Protein AF-A0A399SNT8-F1 (afdb_monomer)

Foldseek 3Di:
DDDDDDDQPWDWAQFPVRDIDIDGDDDDFDCDDPDPDALKDWDDDFQKTKIKAKDFPDCLSNLARCLLNVLVVVQRVVPPNSAGDPVSNLVSLVVSLVSSCVVVDPPGLPTWIWMWIWGWHDDPRFTKTKTKTWAAWWKWKDDPNDIGTDDQHQFPLSVCCVVVNDPPVCLVVDPRVRGGNGTRNHDPDSDIDIDIGGDDPPIDMDTGDPD

Nearest PDB structures (foldseek):
  2xzv-assembly1_A  TM=8.241E-01  e=9.658E-14  Synechococcus elongatus
  5d2u-assembly1_A  TM=8.211E-01  e=2.774E-12  Thermosynechococcus vestitus BP-1
  5iti-assembly1_A  TM=8.195E-01  e=4.131E-12  Thermosynechococcus vestitus BP-1
  5f1m-assembly1_A  TM=7.475E-01  e=2.620E-12  Staphylococcus aureus
  6ihw-assembly1_A  TM=7.953E-01  e=1.714E-11  Staphylococcus aureus

Structure (mmCIF, N/CA/C/O backbone):
data_AF-A0A399SNT8-F1
#
_entry.id   AF-A0A399SNT8-F1
#
loop_
_atom_site.group_PDB
_atom_site.id
_atom_site.type_symbol
_atom_site.label_atom_id
_atom_site.label_alt_id
_atom_site.label_comp_id
_atom_site.label_asym_id
_atom_site.label_entity_id
_atom_site.label_seq_id
_atom_site.pdbx_PDB_ins_code
_atom_site.Cartn_x
_atom_site.Cartn_y
_atom_site.Cartn_z
_atom_site.occupancy
_atom_site.B_iso_or_equiv
_atom_site.auth_seq_id
_atom_site.auth_comp_id
_atom_site.auth_asym_id
_atom_site.auth_atom_id
_atom_site.pdbx_PDB_model_num
ATOM 1 N N . MET A 1 1 ? 10.501 -21.851 4.516 1.00 31.05 1 MET A N 1
ATOM 2 C CA . MET A 1 1 ? 9.987 -22.917 5.410 1.00 31.05 1 MET A CA 1
ATOM 3 C C . MET A 1 1 ? 8.587 -22.488 5.820 1.00 31.05 1 MET A C 1
ATOM 5 O O . MET A 1 1 ? 8.463 -21.521 6.552 1.00 31.05 1 MET A O 1
ATOM 9 N N . THR A 1 2 ? 7.550 -23.092 5.245 1.00 31.20 2 THR A N 1
ATOM 10 C CA . THR A 1 2 ? 6.154 -22.649 5.389 1.00 31.20 2 THR A CA 1
ATOM 11 C C . THR A 1 2 ? 5.601 -23.121 6.733 1.00 31.20 2 THR A C 1
ATOM 13 O O . THR A 1 2 ? 5.441 -24.323 6.940 1.00 31.20 2 THR A O 1
ATOM 16 N N . ALA A 1 3 ? 5.346 -22.199 7.660 1.00 31.31 3 ALA A N 1
ATOM 17 C CA . ALA A 1 3 ? 4.715 -22.504 8.941 1.00 31.31 3 ALA A CA 1
ATOM 18 C C . ALA A 1 3 ? 3.205 -22.238 8.842 1.00 31.31 3 ALA A C 1
ATOM 20 O O . ALA A 1 3 ? 2.775 -21.105 8.653 1.00 31.31 3 ALA A O 1
ATOM 21 N N . ILE A 1 4 ? 2.397 -23.293 8.958 1.00 36.09 4 ILE A N 1
ATOM 22 C CA . ILE A 1 4 ? 0.942 -23.197 9.125 1.00 36.09 4 ILE A CA 1
ATOM 23 C C . ILE A 1 4 ? 0.654 -23.336 10.636 1.00 36.09 4 ILE A C 1
ATOM 25 O O . ILE A 1 4 ? 0.605 -24.454 11.146 1.00 36.09 4 ILE A O 1
ATOM 29 N N . GLY A 1 5 ? 0.488 -22.185 11.317 1.00 47.72 5 GLY A N 1
ATOM 30 C CA . GLY A 1 5 ? 0.091 -21.974 12.735 1.00 47.72 5 GLY A CA 1
ATOM 31 C C . GLY A 1 5 ? 1.238 -22.001 13.774 1.00 47.72 5 GLY A C 1
ATOM 32 O O . GLY A 1 5 ? 2.232 -22.671 13.497 1.00 47.72 5 GLY A O 1
ATOM 33 N N . PRO A 1 6 ? 1.142 -21.368 14.978 1.00 45.25 6 PRO A N 1
ATOM 34 C CA . PRO A 1 6 ? 0.030 -20.640 15.609 1.00 45.25 6 PRO A CA 1
ATOM 35 C C . PRO A 1 6 ? 0.488 -19.381 16.406 1.00 45.25 6 PRO A C 1
ATOM 37 O O . PRO A 1 6 ? 0.631 -19.459 17.615 1.00 45.25 6 PRO A O 1
ATOM 40 N N . ASP A 1 7 ? 0.704 -18.240 15.754 1.00 53.09 7 ASP A N 1
ATOM 41 C CA . ASP A 1 7 ? 0.726 -16.914 16.404 1.00 53.09 7 ASP A CA 1
ATOM 42 C C . ASP A 1 7 ? 0.412 -15.882 15.314 1.00 53.09 7 ASP A C 1
ATOM 44 O O . ASP A 1 7 ? 1.288 -15.212 14.778 1.00 53.09 7 ASP A O 1
ATOM 48 N N . VAL A 1 8 ? -0.855 -15.839 14.890 1.00 64.19 8 VAL A N 1
ATOM 49 C CA . VAL A 1 8 ? -1.382 -14.679 14.160 1.00 64.19 8 VAL A CA 1
ATOM 50 C C . VAL A 1 8 ? -1.371 -13.558 15.195 1.00 64.19 8 VAL A C 1
ATOM 52 O O . VAL A 1 8 ? -2.093 -13.701 16.185 1.00 64.19 8 VAL A O 1
ATOM 55 N N . PRO A 1 9 ? -0.550 -12.500 15.057 1.00 81.06 9 PRO A N 1
ATOM 56 C CA . PRO A 1 9 ? -0.611 -11.393 15.990 1.00 81.06 9 PRO A CA 1
ATOM 57 C C . PRO A 1 9 ? -2.040 -10.871 15.984 1.00 81.06 9 PRO A C 1
ATOM 59 O O . PRO A 1 9 ? -2.590 -10.571 14.924 1.00 81.06 9 PRO A O 1
ATOM 62 N N . GLU A 1 10 ? -2.653 -10.841 17.161 1.00 87.38 10 GLU A N 1
ATOM 63 C CA . GLU A 1 10 ? -3.994 -10.317 17.348 1.00 87.38 10 GLU A CA 1
ATOM 64 C C . GLU A 1 10 ? -3.921 -9.063 18.208 1.00 87.38 10 GLU A C 1
ATOM 66 O O . GLU A 1 10 ? -3.272 -9.046 19.255 1.00 87.38 10 GLU A O 1
ATOM 71 N N . THR A 1 11 ? -4.615 -8.011 17.781 1.00 91.69 11 THR A N 1
ATOM 72 C CA . THR A 1 11 ? -4.805 -6.810 18.593 1.00 91.69 11 THR A CA 1
ATOM 73 C C . THR A 1 11 ? -6.280 -6.466 18.697 1.00 91.69 11 THR A C 1
ATOM 75 O O . THR A 1 11 ? -7.068 -6.732 17.787 1.00 91.69 11 THR A O 1
ATOM 78 N N . SER A 1 12 ? -6.658 -5.874 19.826 1.00 94.38 12 SER A N 1
ATOM 79 C CA . SER A 1 12 ? -8.015 -5.397 20.079 1.00 94.38 12 SER A CA 1
ATOM 80 C C . SER A 1 12 ? -8.018 -3.879 20.184 1.00 94.38 12 SER A C 1
ATOM 82 O O . SER A 1 12 ? -7.295 -3.312 20.997 1.00 94.38 12 SER A O 1
ATOM 84 N N . LEU A 1 13 ? -8.871 -3.234 19.396 1.00 94.06 13 LEU A N 1
ATOM 85 C CA . LEU A 1 13 ? -9.092 -1.793 19.406 1.00 94.06 13 LEU A CA 1
ATOM 86 C C . LEU A 1 13 ? -10.506 -1.496 19.895 1.00 94.06 13 LEU A C 1
ATOM 88 O O . LEU A 1 13 ? -11.457 -2.211 19.566 1.00 94.06 13 LEU A O 1
ATOM 92 N N . VAL A 1 14 ? -10.659 -0.429 20.674 1.00 94.12 14 VAL A N 1
ATOM 93 C CA . VAL A 1 14 ? -11.974 0.054 21.105 1.00 94.12 14 VAL A CA 1
ATOM 94 C C . VAL A 1 14 ? -12.456 1.088 20.094 1.00 94.12 14 VAL A C 1
ATOM 96 O O . VAL A 1 14 ? -11.797 2.099 19.871 1.00 94.12 14 VAL A O 1
ATOM 99 N N . LEU A 1 15 ? -13.600 0.823 19.468 1.00 93.69 15 LEU A N 1
ATOM 100 C CA . LEU A 1 15 ? -14.262 1.759 18.566 1.00 93.69 15 LEU A CA 1
ATOM 101 C C . LEU A 1 15 ? -14.918 2.900 19.367 1.00 93.69 15 LEU A C 1
ATOM 103 O O . LEU A 1 15 ? -15.298 2.687 20.522 1.00 93.69 15 LEU A O 1
ATOM 107 N N . PRO A 1 16 ? -15.149 4.078 18.756 1.00 91.31 16 PRO A N 1
ATOM 108 C CA . PRO A 1 16 ? -15.811 5.203 19.427 1.00 91.31 16 PRO A CA 1
ATOM 109 C C . PRO A 1 16 ? -17.195 4.874 20.010 1.00 91.31 16 PRO A C 1
ATOM 111 O O . PRO A 1 16 ? -17.612 5.456 21.007 1.00 91.31 16 PRO A O 1
ATOM 114 N N . ASP A 1 17 ? -17.902 3.907 19.419 1.00 91.62 17 ASP A N 1
ATOM 115 C CA . ASP A 1 17 ? -19.204 3.430 19.899 1.00 91.62 17 ASP A CA 1
ATOM 116 C C . ASP A 1 17 ? -19.123 2.364 21.012 1.00 91.62 17 ASP A C 1
ATOM 118 O O . ASP A 1 17 ? -20.141 1.786 21.401 1.00 91.62 17 ASP A O 1
ATOM 122 N N . GLY A 1 18 ? -17.921 2.096 21.530 1.00 92.38 18 GLY A N 1
ATOM 123 C CA . GLY A 1 18 ? -17.654 1.162 22.623 1.00 92.38 18 GLY A CA 1
ATOM 124 C C . GLY A 1 18 ? -17.557 -0.307 22.207 1.00 92.38 18 GLY A C 1
ATOM 125 O O . GLY A 1 18 ? -17.283 -1.158 23.056 1.00 92.38 18 GLY A O 1
ATOM 126 N N . ARG A 1 19 ? -17.763 -0.643 20.926 1.00 93.94 19 ARG A N 1
ATOM 127 C CA . ARG A 1 19 ? -17.519 -2.005 20.425 1.00 93.94 19 ARG A CA 1
ATOM 128 C C . ARG A 1 19 ?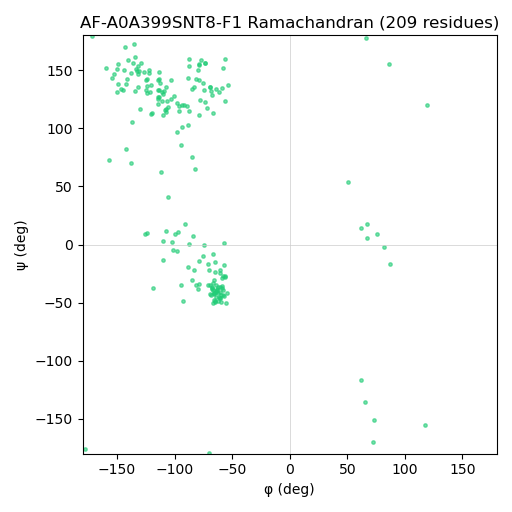 -16.021 -2.285 20.318 1.00 93.94 19 ARG A C 1
ATOM 130 O O . ARG A 1 19 ? -15.215 -1.380 20.139 1.00 93.94 19 ARG A O 1
ATOM 137 N N . THR A 1 20 ? -15.651 -3.560 20.367 1.00 94.50 20 THR A N 1
ATOM 138 C CA . THR A 1 20 ? -14.264 -4.001 20.175 1.00 94.50 20 THR A CA 1
ATOM 139 C C . THR A 1 20 ? -14.066 -4.527 18.758 1.00 94.50 20 THR A C 1
ATOM 141 O O . THR A 1 20 ? -14.811 -5.397 18.303 1.00 94.50 20 THR A O 1
ATOM 144 N N . LEU A 1 21 ? -13.050 -4.012 18.071 1.00 94.81 21 LEU A N 1
ATOM 145 C CA . LEU A 1 21 ? -12.537 -4.545 16.815 1.00 94.81 21 LEU A CA 1
ATOM 146 C C . LEU A 1 21 ? -11.319 -5.418 17.123 1.00 94.81 21 LEU A C 1
ATOM 148 O O . LEU A 1 21 ? -10.349 -4.929 17.690 1.00 94.81 21 LEU A O 1
ATOM 152 N N . VAL A 1 22 ? -11.369 -6.692 16.742 1.00 94.94 22 VAL A N 1
ATOM 153 C CA . VAL A 1 22 ? -10.223 -7.606 16.835 1.00 94.94 22 VAL A CA 1
ATOM 154 C C . VAL A 1 22 ? -9.635 -7.776 15.441 1.00 94.94 22 VAL A C 1
ATOM 156 O O . VAL A 1 22 ? -10.358 -8.132 14.507 1.00 94.94 22 VAL A O 1
ATOM 159 N N . LEU A 1 23 ? -8.341 -7.508 15.306 1.00 95.12 23 LEU A N 1
ATOM 160 C CA . LEU A 1 23 ? -7.586 -7.660 14.068 1.00 95.12 23 LEU A CA 1
ATOM 161 C C . LEU A 1 23 ? -6.545 -8.751 14.246 1.00 95.12 23 LEU A C 1
ATOM 163 O O . LEU A 1 23 ? -5.822 -8.728 15.233 1.00 95.12 23 LEU A O 1
ATOM 167 N N . GLY A 1 24 ? -6.466 -9.658 13.275 1.00 94.88 24 GLY A N 1
ATOM 168 C CA . GLY A 1 24 ? -5.403 -10.649 13.160 1.00 94.88 24 GLY A CA 1
ATOM 169 C C . GLY A 1 24 ? -4.751 -10.554 11.785 1.00 94.88 24 GLY A C 1
ATOM 170 O O . GLY A 1 24 ? -5.455 -10.325 10.797 1.00 94.88 24 GLY A O 1
ATOM 171 N N . TRP A 1 25 ? -3.432 -10.717 11.709 1.00 95.56 25 TRP A N 1
ATOM 172 C CA . TRP A 1 25 ? -2.690 -10.619 10.450 1.00 95.56 25 TRP A CA 1
ATOM 173 C C . TRP A 1 25 ? -1.536 -11.619 10.355 1.00 95.56 25 TRP A C 1
ATOM 175 O O . TRP A 1 25 ? -1.183 -12.301 11.309 1.00 95.56 25 TRP A O 1
ATOM 185 N N . ALA A 1 26 ? -0.955 -11.732 9.169 1.00 95.19 26 ALA A N 1
ATOM 186 C CA . ALA A 1 26 ? 0.288 -12.450 8.936 1.00 95.19 26 ALA A CA 1
ATOM 187 C C . ALA A 1 26 ? 1.004 -11.790 7.758 1.00 95.19 26 ALA A C 1
ATOM 189 O O . ALA A 1 26 ? 0.350 -11.246 6.868 1.00 95.19 26 ALA A O 1
ATOM 190 N N . SER A 1 27 ? 2.330 -11.861 7.744 1.00 95.19 27 SER A N 1
ATOM 191 C CA . SER A 1 27 ? 3.153 -11.407 6.628 1.00 95.19 27 SER A CA 1
ATOM 192 C C . SER A 1 27 ? 4.203 -12.456 6.285 1.00 95.19 27 SER A C 1
ATOM 194 O O . SER A 1 27 ? 4.631 -13.247 7.129 1.00 95.19 27 SER A O 1
ATOM 196 N N . MET A 1 28 ? 4.587 -12.486 5.015 1.00 95.06 28 MET A N 1
ATOM 197 C CA . MET A 1 28 ? 5.650 -13.332 4.494 1.00 95.06 28 MET A CA 1
ATOM 198 C C . MET A 1 28 ? 6.209 -12.659 3.245 1.00 95.06 28 MET A C 1
ATOM 200 O O . MET A 1 28 ? 5.450 -12.082 2.474 1.00 95.06 28 MET A O 1
ATOM 204 N N . THR A 1 29 ? 7.516 -12.765 3.046 1.00 94.94 29 THR A N 1
ATOM 205 C CA . THR A 1 29 ? 8.193 -12.367 1.812 1.00 94.94 29 THR A CA 1
ATOM 206 C C . THR A 1 29 ? 9.139 -13.491 1.395 1.00 94.94 29 THR A C 1
ATOM 208 O O . THR A 1 29 ? 9.627 -14.244 2.248 1.00 94.94 29 THR A O 1
ATOM 211 N N . ASP A 1 30 ? 9.354 -13.656 0.094 1.00 95.50 30 ASP A N 1
ATOM 212 C CA . ASP A 1 30 ? 10.243 -14.666 -0.468 1.00 95.50 30 ASP A CA 1
ATOM 213 C C . ASP A 1 30 ? 10.896 -14.108 -1.733 1.00 95.50 30 ASP A C 1
ATOM 215 O O . ASP A 1 30 ? 10.227 -13.576 -2.608 1.00 95.50 30 ASP A O 1
ATOM 219 N N . ARG A 1 31 ? 12.210 -14.293 -1.860 1.00 94.12 31 ARG A N 1
ATOM 220 C CA . ARG A 1 31 ? 12.991 -13.887 -3.041 1.00 94.12 31 ARG A CA 1
ATOM 221 C C . ARG A 1 31 ? 12.526 -14.568 -4.340 1.00 94.12 31 ARG A C 1
ATOM 223 O O . ARG A 1 31 ? 12.887 -14.174 -5.450 1.00 94.12 31 ARG A O 1
ATOM 230 N N . GLY A 1 32 ? 11.845 -15.699 -4.211 1.00 93.94 32 GLY A N 1
ATOM 231 C CA . GLY A 1 32 ? 11.536 -16.596 -5.301 1.00 93.94 32 GLY A CA 1
ATOM 232 C C . GLY A 1 32 ? 12.758 -17.366 -5.810 1.00 93.94 32 GLY A C 1
ATOM 233 O O . GLY A 1 32 ? 13.853 -17.412 -5.231 1.00 93.94 32 GLY A O 1
ATOM 234 N N . LEU A 1 33 ? 12.549 -18.029 -6.947 1.00 93.19 33 LEU A N 1
ATOM 235 C CA . LEU A 1 33 ? 13.503 -18.982 -7.526 1.00 93.19 33 LEU A CA 1
ATOM 236 C C . LEU A 1 33 ? 14.388 -18.382 -8.628 1.00 93.19 33 LEU A C 1
ATOM 238 O O . LEU A 1 33 ? 15.243 -19.088 -9.164 1.00 93.19 33 LEU A O 1
ATOM 242 N N . ARG A 1 34 ? 14.145 -17.126 -9.024 1.00 90.69 34 ARG A N 1
ATOM 243 C CA . ARG A 1 34 ? 14.747 -16.512 -10.221 1.00 90.69 34 ARG A CA 1
ATOM 244 C C . ARG A 1 34 ? 15.614 -15.292 -9.935 1.00 90.69 34 ARG A C 1
ATOM 246 O O . ARG A 1 34 ? 16.610 -15.131 -10.628 1.00 90.69 34 ARG A O 1
ATOM 253 N N . ARG A 1 35 ? 15.231 -14.450 -8.974 1.00 88.38 35 ARG A N 1
ATOM 254 C CA . ARG A 1 35 ? 15.986 -13.248 -8.597 1.00 88.38 35 ARG A CA 1
ATOM 255 C C . ARG A 1 35 ? 17.170 -13.623 -7.713 1.00 88.38 35 ARG A C 1
ATOM 257 O O . ARG A 1 35 ? 17.124 -14.655 -7.044 1.00 88.38 35 ARG A O 1
ATOM 264 N N . ASP A 1 36 ? 18.214 -12.798 -7.707 1.00 86.62 36 ASP A N 1
ATOM 265 C CA . ASP A 1 36 ? 19.389 -12.976 -6.842 1.00 86.62 36 ASP A CA 1
ATOM 266 C C . ASP A 1 36 ? 19.184 -12.363 -5.452 1.00 86.62 36 ASP A C 1
ATOM 268 O O . ASP A 1 36 ? 19.656 -12.931 -4.465 1.00 86.62 36 ASP A O 1
ATOM 272 N N . HIS A 1 37 ? 18.388 -11.293 -5.374 1.00 89.19 37 HIS A N 1
ATOM 273 C CA . HIS A 1 37 ? 18.050 -10.538 -4.168 1.00 89.19 37 HIS A CA 1
ATOM 274 C C . HIS A 1 37 ? 16.533 -10.364 -4.050 1.00 89.19 37 HIS A C 1
ATOM 276 O O . HIS A 1 37 ? 15.819 -10.513 -5.042 1.00 89.19 37 HIS A O 1
ATOM 282 N N . ASN A 1 38 ? 16.054 -10.155 -2.821 1.00 93.25 38 ASN A N 1
ATOM 283 C CA . ASN A 1 38 ? 14.658 -9.828 -2.555 1.00 93.25 38 ASN A CA 1
ATOM 284 C C . ASN A 1 38 ? 14.554 -8.310 -2.434 1.00 93.25 38 ASN A C 1
ATOM 286 O O . ASN A 1 38 ? 15.219 -7.746 -1.569 1.00 93.25 38 ASN A O 1
ATOM 290 N N . GLU A 1 39 ? 13.770 -7.694 -3.307 1.00 94.81 39 GLU A N 1
ATOM 291 C CA . GLU A 1 39 ? 13.580 -6.243 -3.363 1.00 94.81 39 GLU A CA 1
ATOM 292 C C . GLU A 1 39 ? 12.237 -5.843 -2.722 1.00 94.81 39 GLU A C 1
ATOM 294 O O . GLU A 1 39 ? 11.917 -4.659 -2.663 1.00 94.81 39 GLU A O 1
ATOM 299 N N . ASP A 1 40 ? 11.483 -6.813 -2.185 1.00 96.50 40 ASP A N 1
ATOM 300 C CA . ASP A 1 40 ? 10.213 -6.594 -1.497 1.00 96.50 40 ASP A CA 1
ATOM 301 C C . ASP A 1 40 ? 10.423 -6.233 -0.022 1.00 96.50 40 ASP A C 1
ATOM 303 O O . ASP A 1 40 ? 11.108 -6.944 0.725 1.00 96.50 40 ASP A O 1
ATOM 307 N N . SER A 1 41 ? 9.708 -5.205 0.429 1.00 97.94 41 SER A N 1
ATOM 308 C CA . SER A 1 41 ? 9.639 -4.777 1.828 1.00 97.94 41 SER A CA 1
ATOM 309 C C . SER A 1 41 ? 8.192 -4.786 2.332 1.00 97.94 41 SER A C 1
ATOM 311 O O . SER A 1 41 ? 7.248 -4.548 1.578 1.00 97.94 41 SER A O 1
ATOM 313 N N . VAL A 1 42 ? 7.985 -5.083 3.622 1.00 98.12 42 VAL A N 1
ATOM 314 C CA . VAL A 1 42 ? 6.641 -5.266 4.206 1.00 98.12 42 VAL A CA 1
ATOM 315 C C . VAL A 1 42 ? 6.499 -4.537 5.542 1.00 98.12 42 VAL A C 1
ATOM 317 O O . VAL A 1 42 ? 7.301 -4.741 6.451 1.00 98.12 42 VAL A O 1
ATOM 320 N N . LEU A 1 43 ? 5.406 -3.786 5.699 1.00 98.12 43 LEU A N 1
ATOM 321 C CA . LEU A 1 43 ? 4.904 -3.277 6.977 1.00 98.12 43 LEU A CA 1
ATOM 322 C C . LEU A 1 43 ? 3.657 -4.067 7.375 1.00 98.12 43 LEU A C 1
ATOM 324 O O . LEU A 1 43 ? 2.682 -4.116 6.628 1.00 98.12 43 LEU A O 1
ATOM 328 N N . ALA A 1 44 ? 3.665 -4.679 8.557 1.00 96.94 44 ALA A N 1
ATOM 329 C CA . ALA A 1 44 ? 2.525 -5.442 9.061 1.00 96.94 44 ALA A CA 1
ATOM 330 C C . ALA A 1 44 ? 2.281 -5.153 10.547 1.00 96.94 44 ALA A C 1
ATOM 332 O O . ALA A 1 44 ? 2.531 -6.004 11.406 1.00 96.94 44 ALA A O 1
ATOM 333 N N . ALA A 1 45 ? 1.815 -3.938 10.845 1.00 95.31 45 ALA A N 1
ATOM 334 C CA . ALA A 1 45 ? 1.589 -3.467 12.207 1.00 95.31 45 ALA A CA 1
ATOM 335 C C . ALA A 1 45 ? 0.451 -2.442 12.262 1.00 95.31 45 ALA A C 1
ATOM 337 O O . ALA A 1 45 ? 0.437 -1.468 11.525 1.00 95.31 45 ALA A O 1
ATOM 338 N N . VAL A 1 46 ? -0.502 -2.611 13.177 1.00 95.56 46 VAL A N 1
ATOM 339 C CA . VAL A 1 46 ? -1.629 -1.674 13.309 1.00 95.56 46 VAL A CA 1
ATOM 340 C C . VAL A 1 46 ? -1.136 -0.244 13.605 1.00 95.56 46 VAL A C 1
ATOM 342 O O . VAL A 1 46 ? -0.325 -0.087 14.513 1.00 95.56 46 VAL A O 1
ATOM 345 N N . PRO A 1 47 ? -1.674 0.797 12.935 1.00 97.19 47 PRO A N 1
ATOM 346 C CA . PRO A 1 47 ? -2.783 0.736 11.971 1.00 97.19 47 PRO A CA 1
ATOM 347 C C . PRO A 1 47 ? -2.430 0.467 10.500 1.00 97.19 47 PRO A C 1
ATOM 349 O O . PRO A 1 47 ? -3.365 0.412 9.706 1.00 97.19 47 PRO A O 1
ATOM 352 N N . TYR A 1 48 ? -1.164 0.289 10.116 1.00 98.19 48 TYR A N 1
ATOM 353 C CA . TYR A 1 48 ? -0.722 0.193 8.718 1.00 98.19 48 TYR A CA 1
ATOM 354 C C . TYR A 1 48 ? -0.315 -1.222 8.268 1.00 98.19 48 TYR A C 1
ATOM 356 O O . TYR A 1 48 ? 0.452 -1.938 8.911 1.00 98.19 48 TYR A O 1
ATOM 364 N N . PHE A 1 49 ? -0.767 -1.603 7.078 1.00 98.50 49 PHE A N 1
ATOM 365 C CA . PHE A 1 49 ? -0.336 -2.817 6.391 1.00 98.50 49 PHE A CA 1
ATOM 366 C C . PHE A 1 49 ? 0.046 -2.455 4.965 1.00 98.50 49 PHE A C 1
ATOM 368 O O . PHE A 1 49 ? -0.810 -1.996 4.215 1.00 98.50 49 PHE A O 1
ATOM 375 N N . ALA A 1 50 ? 1.306 -2.639 4.589 1.00 98.62 50 ALA A N 1
ATOM 376 C CA . ALA A 1 50 ? 1.806 -2.232 3.284 1.00 98.62 50 ALA A CA 1
ATOM 377 C C . ALA A 1 50 ? 2.845 -3.215 2.748 1.00 98.62 50 ALA A C 1
ATOM 379 O O . ALA A 1 50 ? 3.577 -3.845 3.513 1.00 98.62 50 ALA A O 1
ATOM 380 N N . VAL A 1 51 ? 2.903 -3.31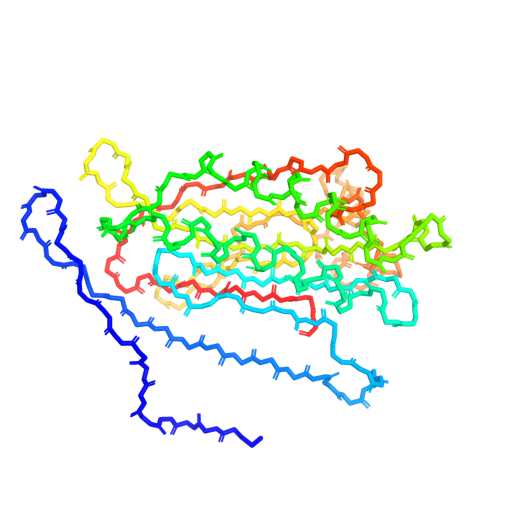5 1.428 1.00 98.56 51 VAL A N 1
ATOM 381 C CA . VAL A 1 51 ? 3.958 -3.994 0.679 1.00 98.56 51 VAL A CA 1
ATOM 382 C C . VAL A 1 51 ? 4.543 -2.979 -0.290 1.00 98.56 51 VAL A C 1
ATOM 384 O O . VAL A 1 51 ? 3.793 -2.226 -0.915 1.00 98.56 51 VAL A 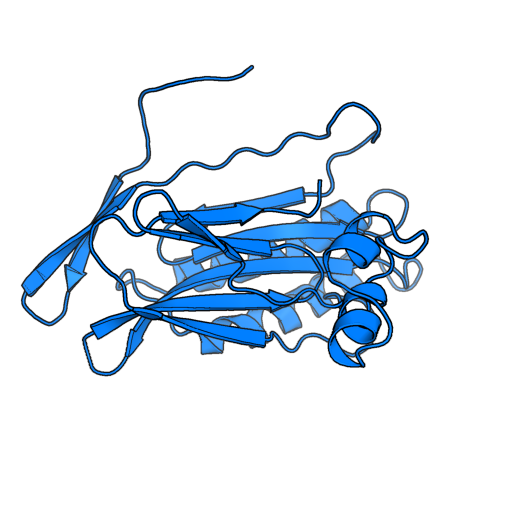O 1
ATOM 387 N N . ALA A 1 52 ? 5.866 -2.961 -0.391 1.00 98.00 52 ALA A N 1
ATOM 388 C CA . ALA A 1 52 ? 6.590 -2.207 -1.395 1.00 98.00 52 ALA A CA 1
ATOM 389 C C . ALA A 1 52 ? 7.456 -3.162 -2.221 1.00 98.00 52 ALA A C 1
ATOM 391 O O . ALA A 1 52 ? 8.157 -3.989 -1.643 1.00 98.00 52 ALA A O 1
ATOM 392 N N . ASP A 1 53 ? 7.388 -3.050 -3.545 1.00 95.94 53 ASP A N 1
ATOM 393 C CA . ASP A 1 53 ? 8.167 -3.860 -4.492 1.00 95.94 53 ASP A CA 1
ATOM 394 C C . ASP A 1 53 ? 9.205 -2.959 -5.158 1.00 95.94 53 ASP A C 1
ATOM 396 O O . ASP A 1 53 ? 8.864 -1.979 -5.834 1.00 95.94 53 ASP A O 1
ATOM 400 N N . GLY A 1 54 ? 10.469 -3.204 -4.833 1.00 93.88 54 GLY A N 1
ATOM 401 C CA . GLY A 1 54 ? 11.607 -2.408 -5.252 1.00 93.88 54 GLY A CA 1
ATOM 402 C C . GLY A 1 54 ? 12.043 -2.692 -6.683 1.00 93.88 54 GLY A C 1
ATOM 403 O O . GLY A 1 54 ? 12.119 -3.831 -7.133 1.00 93.88 54 GLY A O 1
ATOM 404 N N . MET A 1 55 ? 12.431 -1.640 -7.394 1.00 88.44 55 MET A N 1
ATOM 405 C CA . MET A 1 55 ? 13.008 -1.728 -8.729 1.00 88.44 55 MET A CA 1
ATOM 406 C C . MET A 1 55 ? 14.151 -0.726 -8.916 1.00 88.44 55 MET A C 1
ATOM 408 O O . MET A 1 55 ? 14.262 0.294 -8.241 1.00 88.44 55 MET A O 1
ATOM 412 N N . GLY A 1 56 ? 15.000 -1.017 -9.892 1.00 78.12 56 GLY A N 1
ATOM 413 C CA . GLY A 1 56 ? 16.251 -0.302 -10.115 1.00 78.12 56 GLY A CA 1
ATOM 414 C C . GLY A 1 56 ? 17.393 -1.296 -9.985 1.00 78.12 56 GLY A C 1
ATOM 415 O O . GLY A 1 56 ? 17.521 -1.976 -8.975 1.00 78.12 56 GLY A O 1
ATOM 416 N N . GLY A 1 57 ? 18.172 -1.461 -11.057 1.00 71.19 57 GLY A N 1
ATOM 417 C CA . GLY A 1 57 ? 19.219 -2.484 -11.109 1.00 71.19 57 GLY A CA 1
ATOM 418 C C . GLY A 1 57 ? 20.237 -2.369 -9.965 1.00 71.19 57 GLY A C 1
ATOM 419 O O . GLY A 1 57 ? 20.415 -1.303 -9.396 1.00 71.19 57 GLY A O 1
ATOM 420 N N . HIS A 1 58 ? 20.945 -3.467 -9.683 1.00 69.62 58 HIS A N 1
ATOM 421 C CA . HIS A 1 58 ? 21.800 -3.626 -8.494 1.00 69.62 58 HIS A CA 1
ATOM 422 C C . HIS A 1 58 ? 21.003 -3.621 -7.179 1.00 69.62 58 HIS A C 1
ATOM 424 O O . HIS A 1 58 ? 20.045 -4.374 -7.088 1.00 69.62 58 HIS A O 1
ATOM 430 N N . ALA A 1 59 ? 21.462 -2.897 -6.158 1.00 72.88 59 ALA A N 1
ATOM 431 C CA . ALA A 1 59 ? 20.862 -2.824 -4.822 1.00 72.88 59 ALA A CA 1
ATOM 432 C C . ALA A 1 59 ? 20.140 -1.476 -4.644 1.00 72.88 59 ALA A C 1
ATOM 434 O O . ALA A 1 59 ? 20.306 -0.789 -3.643 1.00 72.88 59 ALA A O 1
ATOM 435 N N . ALA A 1 60 ? 19.445 -1.039 -5.693 1.00 86.25 60 ALA A N 1
ATOM 436 C CA . ALA A 1 60 ? 18.698 0.211 -5.690 1.00 86.25 60 ALA A CA 1
ATOM 437 C C . ALA A 1 60 ? 17.227 -0.031 -5.326 1.00 86.25 60 ALA A C 1
ATOM 439 O O . ALA A 1 60 ? 16.601 0.794 -4.663 1.00 86.25 60 ALA A O 1
ATOM 440 N N . GLY A 1 61 ? 16.678 -1.177 -5.752 1.00 90.25 61 GLY A N 1
ATOM 441 C CA . GLY A 1 61 ? 15.302 -1.569 -5.467 1.00 90.25 61 GLY A CA 1
ATOM 442 C C . GLY A 1 61 ? 15.055 -1.884 -3.992 1.00 90.25 61 GLY A C 1
ATOM 443 O O . GLY A 1 61 ? 14.068 -1.413 -3.436 1.00 90.25 61 GLY A O 1
ATOM 444 N N . ASP A 1 62 ? 15.958 -2.617 -3.337 1.00 91.44 62 ASP A N 1
ATOM 445 C CA . ASP A 1 62 ? 15.869 -2.917 -1.901 1.00 91.44 62 ASP A CA 1
ATOM 446 C C . ASP A 1 62 ? 15.967 -1.648 -1.044 1.00 91.44 62 ASP A C 1
ATOM 448 O O . ASP A 1 62 ? 15.177 -1.479 -0.118 1.00 91.44 62 ASP A O 1
ATOM 452 N N . VAL A 1 63 ? 16.861 -0.719 -1.397 1.00 92.88 63 VAL A N 1
ATOM 453 C CA . VAL A 1 63 ? 16.932 0.614 -0.771 1.00 92.88 63 VAL A CA 1
ATOM 454 C C . VAL A 1 63 ? 15.619 1.380 -0.959 1.00 92.88 63 VAL A C 1
ATOM 456 O O . VAL A 1 63 ? 15.102 1.976 -0.013 1.00 92.88 63 VAL A O 1
ATOM 459 N N . ALA A 1 64 ? 15.043 1.345 -2.163 1.00 94.06 64 ALA A N 1
ATOM 460 C CA . ALA A 1 64 ? 13.810 2.064 -2.457 1.00 94.06 64 ALA A CA 1
ATOM 461 C C . ALA A 1 64 ? 12.595 1.534 -1.691 1.00 94.06 64 ALA A C 1
ATOM 463 O O . ALA A 1 64 ? 11.852 2.323 -1.096 1.00 94.06 64 ALA A O 1
ATOM 464 N N . SER A 1 65 ? 12.393 0.217 -1.677 1.00 96.38 65 SER A N 1
ATOM 465 C CA . SER A 1 65 ? 11.275 -0.389 -0.954 1.00 96.38 65 SER A CA 1
ATOM 466 C C . SER A 1 65 ? 11.425 -0.241 0.564 1.00 96.38 65 SER A C 1
ATOM 468 O O . SER A 1 65 ? 10.433 0.049 1.242 1.00 96.38 65 SER A O 1
ATOM 470 N N . ASP A 1 66 ? 12.647 -0.357 1.100 1.00 97.06 66 ASP A N 1
ATOM 471 C CA . ASP A 1 66 ? 12.925 -0.155 2.528 1.00 97.06 66 ASP A CA 1
ATOM 472 C C . ASP A 1 66 ? 12.646 1.288 2.959 1.00 97.06 66 ASP A C 1
ATOM 474 O O . ASP A 1 66 ? 11.942 1.503 3.946 1.00 97.06 66 ASP A O 1
ATOM 478 N N . ALA A 1 67 ? 13.095 2.284 2.186 1.00 96.69 67 ALA A N 1
ATOM 479 C CA . ALA A 1 67 ? 12.849 3.695 2.483 1.00 96.69 67 ALA A CA 1
ATOM 480 C C . ALA A 1 67 ? 11.348 4.010 2.605 1.00 96.69 67 ALA A C 1
ATOM 482 O O . ALA A 1 67 ? 10.923 4.674 3.557 1.00 96.69 67 ALA A O 1
ATOM 483 N N . VAL A 1 68 ? 10.525 3.493 1.685 1.00 97.50 68 VAL A N 1
ATOM 484 C CA . VAL A 1 68 ? 9.065 3.676 1.729 1.00 97.50 68 VAL A CA 1
ATOM 485 C C . VAL A 1 68 ? 8.451 3.005 2.955 1.00 97.50 68 VAL A C 1
ATOM 487 O O . VAL A 1 68 ? 7.696 3.641 3.697 1.00 97.50 68 VAL A O 1
ATOM 490 N N . ILE A 1 69 ? 8.783 1.738 3.208 1.00 98.44 69 ILE A N 1
ATOM 491 C CA . ILE A 1 69 ? 8.244 0.999 4.355 1.00 98.44 69 ILE A CA 1
ATOM 492 C C . ILE A 1 69 ? 8.680 1.624 5.682 1.00 98.44 69 ILE A C 1
ATOM 494 O O . ILE A 1 69 ? 7.861 1.735 6.596 1.00 98.44 69 ILE A O 1
ATOM 498 N N . ARG A 1 70 ? 9.922 2.105 5.777 1.00 98.38 70 ARG A N 1
ATOM 499 C CA . ARG A 1 70 ? 10.444 2.812 6.948 1.00 98.38 70 ARG A CA 1
ATOM 500 C C . ARG A 1 70 ? 9.652 4.084 7.241 1.00 98.38 70 ARG A C 1
ATOM 502 O O . ARG A 1 70 ? 9.250 4.289 8.383 1.00 98.38 70 ARG A O 1
ATOM 509 N N . ARG A 1 71 ? 9.362 4.914 6.233 1.00 98.12 71 ARG A N 1
ATOM 510 C CA . ARG A 1 71 ? 8.561 6.139 6.426 1.00 98.12 71 ARG A CA 1
ATOM 511 C C . ARG A 1 71 ? 7.109 5.849 6.796 1.00 98.12 71 ARG A C 1
ATOM 513 O O . ARG A 1 71 ? 6.559 6.519 7.666 1.00 98.12 71 ARG A O 1
ATOM 520 N N . LEU A 1 72 ? 6.506 4.812 6.219 1.00 98.31 72 LEU A N 1
ATOM 521 C CA . LEU A 1 72 ? 5.172 4.367 6.635 1.00 98.31 72 LEU A CA 1
ATOM 522 C C . LEU A 1 72 ? 5.167 3.798 8.063 1.00 98.31 72 LEU A C 1
ATOM 524 O O . LEU A 1 72 ? 4.185 3.975 8.783 1.00 98.31 72 LEU A O 1
ATOM 528 N N . ALA A 1 73 ? 6.251 3.150 8.499 1.00 98.25 73 ALA A N 1
ATOM 529 C CA . ALA A 1 73 ? 6.394 2.680 9.875 1.00 98.25 73 ALA A CA 1
ATOM 530 C C . ALA A 1 73 ? 6.488 3.850 10.872 1.00 98.25 73 ALA A C 1
ATOM 532 O O . ALA A 1 73 ? 5.858 3.805 11.925 1.00 98.25 73 ALA A O 1
ATOM 533 N N . GLU A 1 74 ? 7.184 4.936 10.524 1.00 97.88 74 GLU A N 1
ATOM 534 C CA . GLU A 1 74 ? 7.213 6.158 11.344 1.00 97.88 74 GLU A CA 1
ATOM 535 C C . GLU A 1 74 ? 5.807 6.770 11.513 1.00 97.88 74 GLU A C 1
ATOM 537 O O . GLU A 1 74 ? 5.433 7.179 12.614 1.00 97.88 74 GLU A O 1
ATOM 542 N N . GLU A 1 75 ? 4.993 6.795 10.452 1.00 96.81 75 GLU A N 1
ATOM 543 C CA . GLU A 1 75 ? 3.592 7.240 10.531 1.00 96.81 75 GLU A CA 1
A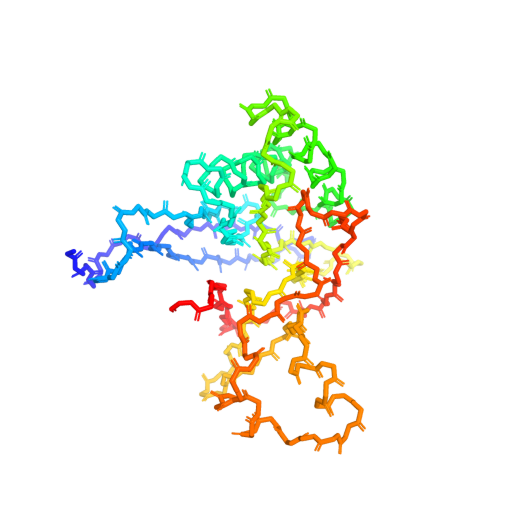TOM 544 C C . GLU A 1 75 ? 2.706 6.264 11.318 1.00 96.81 75 GLU A C 1
ATOM 546 O O . GLU A 1 75 ? 1.818 6.679 12.069 1.00 96.81 75 GLU A O 1
ATOM 551 N N . GLN A 1 76 ? 2.978 4.962 11.222 1.00 96.44 76 GLN A N 1
ATOM 552 C CA . GLN A 1 76 ? 2.330 3.945 12.047 1.00 96.44 76 GLN A CA 1
ATOM 553 C C . GLN A 1 76 ? 2.594 4.182 13.536 1.00 96.44 76 GLN A C 1
ATOM 555 O O . GLN A 1 76 ? 1.653 4.124 14.331 1.00 96.44 76 GLN A O 1
ATOM 560 N N . GLU A 1 77 ? 3.837 4.466 13.922 1.00 95.69 77 GLU A N 1
ATOM 561 C CA . GLU A 1 77 ? 4.225 4.706 15.316 1.00 95.69 77 GLU A CA 1
ATOM 562 C C . GLU A 1 77 ? 3.584 5.972 15.903 1.00 95.69 77 GLU A C 1
ATOM 564 O O . GLU A 1 77 ? 3.272 6.011 17.094 1.00 95.69 77 GLU A O 1
ATOM 569 N N . ARG A 1 78 ? 3.323 6.990 15.073 1.00 95.06 78 ARG A N 1
ATOM 570 C CA . ARG A 1 78 ? 2.626 8.225 15.480 1.00 95.06 78 ARG A CA 1
ATOM 571 C C . ARG A 1 78 ? 1.144 8.013 15.783 1.00 95.06 78 ARG A C 1
ATOM 573 O O . ARG A 1 78 ? 0.539 8.813 16.499 1.00 95.06 78 ARG A O 1
ATOM 580 N N . ALA A 1 79 ? 0.542 6.947 15.262 1.00 92.81 79 ALA A N 1
ATOM 581 C CA . ALA A 1 79 ? -0.877 6.659 15.411 1.00 92.81 79 ALA A CA 1
ATOM 582 C C . ALA A 1 79 ? -1.204 5.962 16.750 1.00 92.81 79 ALA A C 1
ATOM 584 O O . ALA A 1 79 ? -1.700 4.834 16.787 1.00 92.81 79 ALA A O 1
ATOM 585 N N . GLU A 1 80 ? -0.987 6.663 17.869 1.00 85.94 80 GLU A N 1
ATOM 586 C CA . GLU A 1 80 ? -1.149 6.133 19.239 1.00 85.94 80 GLU A CA 1
ATOM 587 C C . GLU A 1 80 ? -2.548 5.558 19.532 1.00 85.94 80 GLU A C 1
ATOM 589 O O . GLU A 1 80 ? -2.708 4.669 20.368 1.00 85.94 80 GLU A O 1
ATOM 594 N N . SER A 1 81 ? -3.579 6.054 18.840 1.00 87.81 81 SER A N 1
ATOM 595 C CA . SER A 1 81 ? -4.969 5.608 19.014 1.00 87.81 81 SER A CA 1
ATOM 596 C C . SER A 1 81 ? -5.274 4.240 18.384 1.00 87.81 81 SER A C 1
ATOM 598 O O . SER A 1 81 ? -6.361 3.698 18.595 1.00 87.81 81 SER A O 1
ATOM 600 N N . GLY A 1 82 ? -4.347 3.693 17.590 1.00 93.12 82 GLY A N 1
ATOM 601 C CA . GLY A 1 82 ? -4.582 2.518 16.750 1.00 93.12 82 GLY A CA 1
ATOM 602 C C . GLY A 1 82 ? -5.397 2.813 15.487 1.00 93.12 82 GLY A C 1
ATOM 603 O O . GLY A 1 82 ? -5.779 1.877 14.790 1.00 93.12 82 GLY A O 1
ATOM 604 N N . PHE A 1 83 ? -5.648 4.091 15.186 1.00 96.62 83 PHE A N 1
ATOM 605 C CA . PHE A 1 83 ? -6.234 4.575 13.938 1.00 96.62 83 PHE A CA 1
ATOM 606 C C . PHE A 1 83 ? -5.310 5.621 13.315 1.00 96.62 83 PHE A C 1
ATOM 608 O O . PHE A 1 83 ? -4.834 6.524 14.004 1.00 96.62 83 PHE A O 1
ATOM 615 N N . ALA A 1 84 ? -5.069 5.483 12.018 1.00 96.69 84 ALA A N 1
ATOM 616 C CA . ALA A 1 84 ? -4.263 6.378 11.210 1.00 96.69 84 ALA A CA 1
ATOM 617 C C . ALA A 1 84 ? -5.086 7.538 10.642 1.00 96.69 84 ALA A C 1
ATOM 619 O O . ALA A 1 84 ? -6.286 7.397 10.372 1.00 96.69 84 ALA A O 1
ATOM 620 N N . ASP A 1 85 ? -4.396 8.644 10.379 1.00 96.19 85 ASP A N 1
ATOM 621 C CA . ASP A 1 85 ? -4.821 9.636 9.399 1.00 96.19 85 ASP A CA 1
ATOM 622 C C . ASP A 1 85 ? -4.274 9.225 8.017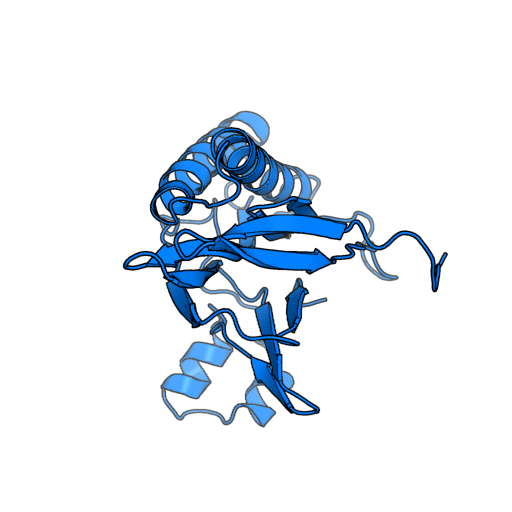 1.00 96.19 85 ASP A C 1
ATOM 624 O O . ASP A 1 85 ? -3.052 9.178 7.853 1.00 96.19 85 ASP A O 1
ATOM 628 N N . PRO A 1 86 ? -5.128 8.885 7.031 1.00 95.38 86 PRO A N 1
ATOM 629 C CA . PRO A 1 86 ? -4.675 8.506 5.695 1.00 95.38 86 PRO A CA 1
ATOM 630 C C . PRO A 1 86 ? -3.882 9.609 4.987 1.00 95.38 86 PRO A C 1
ATOM 632 O O . PRO A 1 86 ? -3.057 9.291 4.136 1.00 95.38 86 PRO A O 1
ATOM 635 N N . GLU A 1 87 ? -4.081 10.880 5.359 1.00 94.69 87 GLU A N 1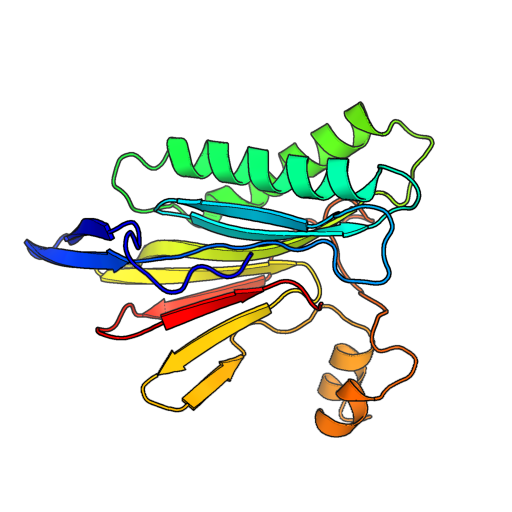
ATOM 636 C CA . GLU A 1 87 ? -3.322 12.007 4.802 1.00 94.69 87 GLU A CA 1
ATOM 637 C C . GLU A 1 87 ? -1.825 11.944 5.161 1.00 94.69 87 GLU A C 1
ATOM 639 O O . GLU A 1 87 ? -1.015 12.604 4.517 1.00 94.69 87 GLU A O 1
ATOM 644 N N . GLY A 1 88 ? -1.426 11.119 6.139 1.00 95.50 88 GLY A N 1
ATOM 645 C CA . GLY A 1 88 ? -0.018 10.886 6.481 1.00 95.50 88 GLY A CA 1
ATOM 646 C C . GLY A 1 88 ? 0.764 10.071 5.443 1.00 95.50 88 GLY A C 1
ATOM 647 O O . GLY A 1 88 ? 1.994 10.112 5.444 1.00 95.50 88 GLY A O 1
ATOM 648 N N . VAL A 1 89 ? 0.085 9.362 4.531 1.00 96.81 89 VAL A N 1
ATOM 649 C CA . VAL A 1 89 ? 0.744 8.519 3.518 1.00 96.81 89 VAL A CA 1
ATOM 650 C C . VAL A 1 89 ? 1.543 9.361 2.523 1.00 96.81 89 VAL A C 1
ATOM 652 O O . VAL A 1 89 ? 2.720 9.082 2.325 1.00 96.81 89 VAL A O 1
ATOM 655 N N . GLU A 1 90 ? 0.960 10.406 1.929 1.00 95.12 90 GLU A N 1
ATOM 656 C CA . GLU A 1 90 ? 1.655 11.224 0.918 1.00 95.12 90 GLU A CA 1
ATOM 657 C C . GLU A 1 90 ? 2.940 11.882 1.457 1.00 95.12 90 GLU A C 1
ATOM 659 O O . GLU A 1 90 ? 3.996 11.679 0.855 1.00 95.12 90 GLU A O 1
ATOM 664 N N . PRO A 1 91 ? 2.934 12.565 2.623 1.00 95.50 91 PRO A N 1
ATOM 665 C CA . PRO A 1 91 ? 4.161 13.098 3.212 1.00 95.50 91 PRO A CA 1
ATOM 666 C C . PRO A 1 91 ? 5.215 12.023 3.500 1.00 95.50 91 PRO A C 1
ATOM 668 O O . PRO A 1 91 ? 6.410 12.285 3.356 1.00 95.50 91 PRO A O 1
ATOM 671 N N . ALA A 1 92 ? 4.801 10.818 3.907 1.00 96.81 92 ALA A N 1
ATOM 672 C CA . ALA A 1 92 ? 5.723 9.707 4.129 1.00 96.81 92 ALA A CA 1
ATOM 673 C C . ALA A 1 92 ? 6.385 9.250 2.820 1.00 96.81 92 ALA A C 1
ATOM 675 O O . ALA A 1 92 ? 7.596 9.020 2.801 1.00 96.81 92 ALA A O 1
ATOM 676 N N . LEU A 1 93 ? 5.624 9.172 1.723 1.00 96.38 93 LEU A N 1
ATOM 677 C CA . LEU A 1 93 ? 6.164 8.846 0.401 1.00 96.38 93 LEU A CA 1
ATOM 678 C C . LEU A 1 93 ? 7.108 9.940 -0.109 1.00 96.38 93 LEU A C 1
ATOM 680 O O . LEU A 1 93 ? 8.182 9.621 -0.612 1.00 96.38 93 LEU A O 1
ATOM 684 N N . ASP A 1 94 ? 6.774 11.217 0.081 1.00 94.50 94 ASP A N 1
ATOM 685 C CA . ASP A 1 94 ? 7.643 12.335 -0.307 1.00 94.50 94 ASP A CA 1
ATOM 686 C C . ASP A 1 94 ? 8.980 12.321 0.449 1.00 94.50 94 ASP A C 1
ATOM 688 O O . ASP A 1 94 ? 10.044 12.530 -0.141 1.00 94.50 94 ASP A O 1
ATOM 692 N N . LEU A 1 95 ? 8.948 12.034 1.755 1.00 95.62 95 LEU A N 1
ATOM 693 C CA . LEU A 1 95 ? 10.165 11.850 2.549 1.00 95.62 95 LEU A CA 1
ATOM 694 C C . LEU A 1 95 ? 10.971 10.640 2.065 1.00 95.62 95 LEU A C 1
ATOM 696 O O . LEU A 1 95 ? 12.193 10.732 1.967 1.00 95.62 95 LEU A O 1
ATOM 700 N N . ALA A 1 96 ? 10.304 9.539 1.710 1.00 95.12 96 ALA A N 1
ATOM 701 C CA . ALA A 1 96 ? 10.968 8.361 1.163 1.00 95.12 96 ALA A CA 1
ATOM 702 C C . ALA A 1 96 ? 11.657 8.668 -0.175 1.00 95.12 96 ALA A C 1
ATOM 704 O O . ALA A 1 96 ? 12.787 8.242 -0.379 1.00 95.12 96 ALA A O 1
ATOM 705 N N . VAL A 1 97 ? 11.052 9.474 -1.058 1.00 93.06 97 VAL A N 1
ATOM 706 C CA . VAL A 1 97 ? 11.712 9.938 -2.296 1.00 93.06 97 VAL A CA 1
ATOM 707 C C . VAL A 1 97 ? 13.006 10.701 -1.989 1.00 93.06 97 VAL A C 1
ATOM 709 O O . VAL A 1 97 ? 13.994 10.554 -2.711 1.00 93.06 97 VAL A O 1
ATOM 712 N N . GLY A 1 98 ? 13.015 11.514 -0.929 1.00 91.50 98 GLY A N 1
ATOM 713 C CA . GLY A 1 98 ? 14.221 12.188 -0.445 1.00 91.50 98 GLY A CA 1
ATOM 714 C C . GLY A 1 98 ? 15.301 11.204 0.009 1.00 91.50 98 GLY A C 1
ATOM 715 O O . GLY A 1 98 ? 16.443 11.315 -0.437 1.00 91.50 98 GLY A O 1
ATOM 716 N N . ASP A 1 99 ? 14.918 10.224 0.826 1.00 93.25 99 ASP A N 1
ATOM 717 C CA . ASP A 1 99 ? 15.821 9.194 1.352 1.00 93.25 99 ASP A CA 1
ATOM 718 C C . ASP A 1 99 ? 16.432 8.343 0.231 1.00 93.25 99 ASP A C 1
ATOM 720 O O . ASP A 1 99 ? 17.644 8.152 0.191 1.00 93.25 99 ASP A O 1
ATOM 724 N N . ILE A 1 100 ? 15.615 7.915 -0.740 1.00 91.44 100 ILE A N 1
ATOM 725 C CA . ILE A 1 100 ? 16.069 7.155 -1.914 1.00 91.44 100 ILE A CA 1
ATOM 726 C C . ILE A 1 100 ? 17.174 7.920 -2.639 1.00 91.44 100 ILE A C 1
ATOM 728 O O . ILE A 1 100 ? 18.246 7.378 -2.889 1.00 91.44 100 ILE A O 1
ATOM 732 N N . ARG A 1 101 ? 16.943 9.207 -2.931 1.00 88.81 101 ARG A N 1
ATOM 733 C CA . ARG A 1 101 ? 17.921 10.052 -3.634 1.00 88.81 101 ARG A CA 1
ATOM 734 C C . ARG A 1 101 ? 19.220 10.223 -2.848 1.00 88.81 101 ARG A C 1
ATOM 73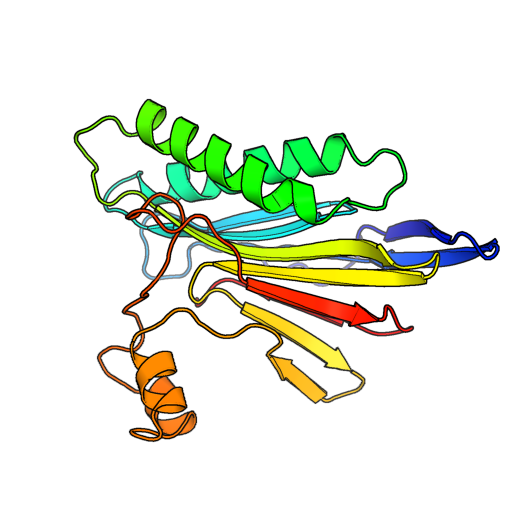6 O O . ARG A 1 101 ? 20.284 10.296 -3.459 1.00 88.81 101 ARG A O 1
ATOM 743 N N . GLU A 1 102 ? 19.143 10.321 -1.523 1.00 89.88 102 GLU A N 1
ATOM 744 C CA . GLU A 1 102 ? 20.324 10.441 -0.664 1.00 89.88 102 GLU A CA 1
ATOM 745 C C . GLU A 1 102 ? 21.141 9.141 -0.636 1.00 89.88 102 GLU A C 1
ATOM 747 O O . GLU A 1 102 ? 22.369 9.187 -0.743 1.00 89.88 102 GLU A O 1
ATOM 752 N N . GLU A 1 103 ? 20.472 7.992 -0.536 1.00 89.62 103 GLU A N 1
ATOM 753 C CA . GLU A 1 103 ? 21.112 6.686 -0.365 1.00 89.62 103 GLU A CA 1
ATOM 754 C C . GLU A 1 103 ? 21.665 6.107 -1.679 1.00 89.62 103 GLU A C 1
ATOM 756 O O . GLU A 1 103 ? 22.768 5.553 -1.686 1.00 89.62 103 GLU A O 1
ATOM 761 N N . THR A 1 104 ? 20.961 6.280 -2.804 1.00 85.62 104 THR A N 1
ATOM 762 C CA . THR A 1 104 ? 21.409 5.783 -4.122 1.00 85.62 104 THR A CA 1
ATOM 763 C C . THR A 1 104 ? 22.293 6.790 -4.869 1.00 85.62 104 THR A C 1
ATOM 765 O O . THR A 1 104 ? 23.037 6.436 -5.789 1.00 85.62 104 THR A O 1
ATOM 768 N N . GLY A 1 105 ? 22.230 8.068 -4.481 1.00 76.81 105 GLY A N 1
ATOM 769 C CA . GLY A 1 105 ? 22.885 9.180 -5.165 1.00 76.81 105 GLY A CA 1
ATOM 770 C C . GLY A 1 105 ? 22.335 9.462 -6.572 1.00 76.81 105 GLY A C 1
ATOM 771 O O . GLY A 1 105 ? 21.493 8.744 -7.109 1.00 76.81 105 GLY A O 1
ATOM 772 N N . ASP A 1 106 ? 22.872 10.502 -7.221 1.00 65.38 106 ASP A N 1
ATOM 773 C CA . ASP A 1 106 ? 22.440 10.959 -8.560 1.00 65.38 106 ASP A CA 1
ATOM 774 C C . ASP A 1 106 ? 22.729 9.958 -9.706 1.00 65.38 106 ASP A C 1
ATOM 776 O O . ASP A 1 106 ? 22.340 10.189 -10.853 1.00 65.38 106 ASP A O 1
ATOM 780 N N . LEU A 1 107 ? 23.464 8.870 -9.441 1.00 57.06 107 LEU A N 1
ATOM 781 C CA . LEU A 1 107 ? 23.910 7.913 -10.462 1.00 57.06 107 LEU A CA 1
ATOM 782 C C . LEU A 1 107 ? 22.846 6.862 -10.809 1.00 57.06 107 LEU A C 1
ATOM 784 O O . LEU A 1 107 ? 22.884 6.307 -11.909 1.00 57.06 107 LEU A O 1
ATOM 788 N N . GLU A 1 108 ? 21.881 6.625 -9.921 1.00 63.00 108 GLU A N 1
ATOM 789 C CA . GLU A 1 108 ? 20.834 5.613 -10.089 1.00 63.00 108 GLU A CA 1
ATOM 790 C C . GLU A 1 108 ? 19.462 6.267 -10.279 1.00 63.00 108 GLU A C 1
ATOM 792 O O . GLU A 1 108 ? 18.521 6.051 -9.525 1.00 63.00 108 GLU A O 1
ATOM 797 N N . LEU A 1 109 ? 19.333 7.035 -11.369 1.00 60.88 109 LEU A N 1
ATOM 798 C CA . LEU A 1 109 ? 18.111 7.748 -11.800 1.00 60.88 109 LEU A CA 1
ATOM 799 C C . LEU A 1 109 ? 16.856 6.864 -12.006 1.00 60.88 109 LEU A C 1
ATOM 801 O O . LEU A 1 109 ? 15.821 7.369 -12.432 1.00 60.88 109 LEU A O 1
ATOM 805 N N . HIS A 1 110 ? 16.949 5.557 -11.762 1.00 72.25 110 HIS A N 1
ATOM 806 C CA . HIS A 1 110 ? 15.876 4.583 -11.967 1.00 72.25 110 HIS A CA 1
ATOM 807 C C . HIS A 1 110 ? 15.571 3.761 -10.707 1.00 72.25 110 HIS A C 1
ATOM 809 O O . HIS A 1 110 ? 14.843 2.775 -10.810 1.00 72.25 110 HIS A O 1
ATOM 815 N N . ALA A 1 111 ? 16.142 4.123 -9.552 1.00 88.38 111 ALA A N 1
ATOM 816 C CA . ALA A 1 111 ? 15.746 3.546 -8.277 1.00 88.38 111 ALA A CA 1
ATOM 817 C C . ALA A 1 111 ? 14.317 3.988 -7.947 1.00 88.38 111 ALA A C 1
ATOM 819 O O . ALA A 1 111 ? 13.989 5.176 -7.991 1.00 88.38 111 ALA A O 1
ATOM 820 N N . GLY A 1 112 ? 13.460 3.032 -7.631 1.00 91.69 112 GLY A N 1
ATOM 821 C CA . GLY A 1 112 ? 12.100 3.321 -7.228 1.00 91.69 112 GLY A CA 1
ATOM 822 C C . GLY A 1 112 ? 11.393 2.088 -6.730 1.00 91.69 112 GLY A C 1
ATOM 823 O O . GLY A 1 112 ? 11.949 0.998 -6.686 1.00 91.69 112 GLY A O 1
ATOM 824 N N . THR A 1 113 ? 10.147 2.256 -6.333 1.00 94.75 113 THR A N 1
ATOM 825 C CA . THR A 1 113 ? 9.376 1.153 -5.780 1.00 94.75 113 THR A CA 1
ATOM 826 C C . THR A 1 113 ? 7.893 1.373 -6.016 1.00 94.75 113 THR A C 1
ATOM 828 O O . THR A 1 113 ? 7.410 2.509 -6.042 1.00 94.75 113 THR A O 1
ATOM 831 N N . THR A 1 114 ? 7.159 0.287 -6.216 1.00 95.88 114 THR A N 1
ATOM 832 C CA . THR A 1 114 ? 5.707 0.324 -6.054 1.00 95.88 114 THR A CA 1
ATOM 833 C C . THR A 1 114 ? 5.374 0.253 -4.572 1.00 95.88 114 THR A C 1
ATOM 835 O O . THR A 1 114 ? 6.156 -0.261 -3.779 1.00 95.88 114 THR A O 1
ATOM 838 N N . VAL A 1 115 ? 4.214 0.758 -4.177 1.00 97.94 115 VAL A N 1
ATOM 839 C CA . VAL A 1 115 ? 3.716 0.597 -2.814 1.00 97.94 115 VAL A CA 1
ATOM 840 C C . VAL A 1 115 ? 2.208 0.449 -2.829 1.00 97.94 115 VAL A C 1
ATOM 842 O O . VAL A 1 115 ? 1.491 1.213 -3.470 1.00 97.94 115 VAL A O 1
ATOM 845 N N . THR A 1 116 ? 1.712 -0.539 -2.100 1.00 98.62 116 THR A N 1
ATOM 846 C CA . THR A 1 116 ? 0.282 -0.770 -1.926 1.00 98.62 116 THR A CA 1
ATOM 847 C C . THR A 1 116 ? 0.006 -1.127 -0.478 1.00 98.62 116 THR A C 1
ATOM 849 O O . THR A 1 116 ? 0.830 -1.753 0.194 1.00 98.62 116 THR A O 1
ATOM 852 N N . GLY A 1 117 ? -1.156 -0.751 0.033 1.00 98.50 117 GLY A N 1
ATOM 853 C CA . GLY A 1 117 ? -1.457 -1.025 1.425 1.00 98.50 117 GLY A CA 1
ATOM 854 C C . GLY A 1 117 ? -2.833 -0.584 1.865 1.00 98.50 117 GLY A C 1
ATOM 855 O O . GLY A 1 117 ? -3.664 -0.129 1.083 1.00 98.50 117 GLY A O 1
ATOM 856 N N . ALA A 1 118 ? -3.077 -0.753 3.156 1.00 98.56 118 ALA A N 1
ATOM 857 C CA . ALA A 1 118 ? -4.258 -0.272 3.834 1.00 98.56 118 ALA A CA 1
ATOM 858 C C . ALA A 1 118 ? -3.890 0.229 5.228 1.00 98.56 118 ALA A C 1
ATOM 860 O O . ALA A 1 118 ? -3.151 -0.437 5.958 1.00 98.56 118 ALA A O 1
ATOM 861 N N . CYS A 1 119 ? -4.461 1.363 5.627 1.00 98.19 119 CYS A N 1
ATOM 862 C CA . CYS A 1 119 ? -4.428 1.817 7.008 1.00 98.19 119 CYS A CA 1
ATOM 863 C C . CYS A 1 119 ? -5.832 1.821 7.621 1.00 98.19 119 CYS A C 1
ATOM 865 O O . CYS A 1 119 ? -6.835 2.106 6.959 1.00 98.19 119 CYS A O 1
ATOM 867 N N . LEU A 1 120 ? -5.924 1.436 8.893 1.00 98.12 120 LEU A N 1
ATOM 868 C CA . LEU A 1 120 ? -7.171 1.504 9.643 1.00 98.12 120 LEU A CA 1
ATOM 869 C C . LEU A 1 120 ? -7.414 2.951 10.069 1.00 98.12 120 LEU A C 1
ATOM 871 O O . LEU A 1 120 ? -6.591 3.526 10.772 1.00 98.12 120 LEU A O 1
ATOM 875 N N . THR A 1 121 ? -8.561 3.517 9.713 1.00 97.75 121 THR A N 1
ATOM 876 C CA . THR A 1 121 ? -8.925 4.904 10.023 1.00 97.75 121 THR A CA 1
ATOM 877 C C . THR A 1 121 ? -10.364 5.019 10.534 1.00 97.75 121 THR A C 1
ATOM 879 O O . THR A 1 121 ? -11.132 4.049 10.517 1.00 97.75 121 THR A O 1
ATOM 882 N N . LEU A 1 122 ? -10.745 6.210 10.997 1.00 96.81 122 LEU A N 1
ATOM 883 C CA . LEU A 1 122 ? -12.106 6.558 11.391 1.00 96.81 122 LEU A CA 1
ATOM 884 C C . LEU A 1 122 ? -12.674 7.620 10.450 1.00 96.81 122 LEU A C 1
ATOM 886 O O . LEU A 1 122 ? -12.121 8.704 10.311 1.00 96.81 122 LEU A O 1
ATOM 890 N N . VAL A 1 123 ? -13.850 7.352 9.884 1.00 95.81 123 VAL A N 1
ATOM 891 C CA . VAL A 1 123 ? -14.629 8.347 9.136 1.00 95.81 123 VAL A CA 1
ATOM 892 C C . VAL A 1 123 ? -15.970 8.520 9.826 1.00 95.81 123 VAL A C 1
ATOM 894 O O . VAL A 1 123 ? -16.784 7.595 9.864 1.00 95.81 123 VAL A O 1
ATOM 897 N N . SER A 1 124 ? -16.189 9.707 10.401 1.00 93.50 124 SER A N 1
ATOM 898 C CA . SER A 1 124 ? -17.372 10.005 11.225 1.00 93.50 124 SER A CA 1
ATOM 899 C C . SER A 1 124 ? -17.605 8.940 12.311 1.00 93.50 124 SER A C 1
ATOM 901 O O . SER A 1 124 ? -18.675 8.331 12.374 1.00 93.50 124 SER A O 1
ATOM 903 N N . ASP A 1 125 ? -16.569 8.676 13.116 1.00 92.69 125 ASP A N 1
ATOM 904 C CA . ASP A 1 125 ? -16.556 7.705 14.224 1.00 92.69 125 ASP A CA 1
ATOM 905 C C . ASP A 1 125 ? -16.806 6.238 13.831 1.00 92.69 125 ASP A C 1
ATOM 907 O O . ASP A 1 125 ? -17.064 5.382 14.681 1.00 92.69 125 ASP A O 1
ATOM 911 N N . ARG A 1 126 ? -16.720 5.912 12.537 1.00 95.38 126 ARG A N 1
ATOM 912 C CA . ARG A 1 126 ? -16.861 4.545 12.026 1.00 95.38 126 ARG A CA 1
ATOM 913 C C . ARG A 1 126 ? -15.538 4.047 11.455 1.00 95.38 126 ARG A C 1
ATOM 915 O O . ARG A 1 126 ? -14.882 4.809 10.753 1.00 95.38 126 ARG A O 1
ATOM 922 N N . PRO A 1 127 ? -15.166 2.781 11.699 1.00 96.75 127 PRO A N 1
ATOM 923 C CA . PRO A 1 127 ? -13.917 2.228 11.198 1.00 96.75 127 PRO A CA 1
ATOM 924 C C . PRO A 1 127 ? -13.977 1.942 9.693 1.00 96.75 127 PRO A C 1
ATOM 926 O O . PRO A 1 127 ? -14.912 1.297 9.203 1.00 96.75 127 PRO A O 1
ATOM 929 N N . TYR A 1 128 ? -12.936 2.369 8.986 1.00 98.19 128 TYR A N 1
ATOM 930 C CA . TYR A 1 128 ? -12.694 2.076 7.576 1.00 98.19 128 TYR A CA 1
ATOM 931 C C . TYR A 1 128 ? -11.252 1.616 7.370 1.00 98.19 128 TYR A C 1
ATOM 933 O O . TYR A 1 128 ? -10.358 1.981 8.126 1.00 98.19 128 TYR A O 1
ATOM 941 N N . TRP A 1 129 ? -11.036 0.835 6.319 1.00 98.31 129 TRP A N 1
ATOM 942 C CA . TRP A 1 129 ? -9.724 0.692 5.708 1.00 98.31 129 TRP A CA 1
ATOM 943 C C . TRP A 1 129 ? -9.588 1.763 4.631 1.00 98.31 129 TRP A C 1
ATOM 945 O O . TRP A 1 129 ? -10.384 1.779 3.689 1.00 98.31 129 TRP A O 1
ATOM 955 N N . ALA A 1 130 ? -8.607 2.647 4.772 1.00 98.50 130 ALA A N 1
ATOM 956 C CA . ALA A 1 130 ? -8.143 3.487 3.680 1.00 98.50 130 ALA A CA 1
ATOM 957 C C . ALA A 1 130 ? -7.048 2.715 2.939 1.00 98.50 130 ALA A C 1
ATOM 959 O O . ALA A 1 130 ? -5.937 2.550 3.437 1.00 98.50 130 ALA A O 1
ATOM 960 N N . VAL A 1 131 ? -7.415 2.157 1.790 1.00 98.75 131 VAL A N 1
ATOM 961 C CA . VAL A 1 131 ? -6.515 1.447 0.881 1.00 98.75 131 VAL A CA 1
ATOM 962 C C . VAL A 1 131 ? -5.817 2.475 0.005 1.00 98.75 131 VAL A C 1
ATOM 964 O O . VAL A 1 131 ? -6.491 3.370 -0.499 1.00 98.75 131 VAL A O 1
ATOM 967 N N . PHE A 1 132 ? -4.511 2.331 -0.190 1.00 98.56 132 PHE A N 1
ATOM 968 C CA . PHE A 1 132 ? -3.694 3.213 -1.021 1.00 98.56 132 PHE A CA 1
ATOM 969 C C . PHE A 1 132 ? -2.833 2.409 -1.998 1.00 98.56 132 PHE A C 1
ATOM 971 O O . PHE A 1 132 ? -2.452 1.275 -1.694 1.00 98.56 132 PHE A O 1
ATOM 978 N N . ASN A 1 133 ? -2.541 2.978 -3.171 1.00 98.12 133 ASN A N 1
ATOM 979 C CA . ASN A 1 133 ? -1.722 2.322 -4.190 1.00 98.12 133 ASN A CA 1
ATOM 980 C C . ASN A 1 133 ? -0.906 3.298 -5.046 1.00 98.12 133 ASN A C 1
ATOM 982 O O . ASN A 1 133 ? -1.434 4.290 -5.548 1.00 98.12 133 ASN A O 1
ATOM 986 N N . VAL A 1 134 ? 0.346 2.929 -5.309 1.00 97.19 134 VAL A N 1
ATOM 987 C CA . VAL A 1 134 ? 1.214 3.474 -6.354 1.00 97.19 134 VAL A CA 1
ATOM 988 C C . VAL A 1 134 ? 1.936 2.305 -7.026 1.00 97.19 134 VAL A C 1
ATOM 990 O O . VAL A 1 134 ? 2.869 1.748 -6.459 1.00 97.19 134 VAL A O 1
ATOM 993 N N . GLY A 1 135 ? 1.530 1.942 -8.241 1.00 95.44 135 GLY A N 1
ATOM 994 C CA . GLY A 1 135 ? 2.172 0.885 -9.030 1.00 95.44 135 GLY A CA 1
ATOM 995 C C . GLY A 1 135 ? 1.219 -0.273 -9.297 1.00 95.44 135 GLY A C 1
ATOM 996 O O . GLY A 1 135 ? 0.001 -0.083 -9.319 1.00 95.44 135 GLY A O 1
ATOM 997 N N . ASP A 1 136 ? 1.761 -1.458 -9.532 1.00 95.25 136 ASP A N 1
ATOM 998 C CA . ASP A 1 136 ? 1.031 -2.678 -9.895 1.00 95.25 136 ASP A CA 1
ATOM 999 C C . ASP A 1 136 ? 1.012 -3.754 -8.797 1.00 95.25 136 ASP A C 1
ATOM 1001 O O . ASP A 1 136 ? 0.385 -4.798 -8.982 1.00 95.25 136 ASP A O 1
ATOM 1005 N N . SER A 1 137 ? 1.586 -3.465 -7.624 1.00 96.81 137 SER A N 1
ATOM 1006 C CA . SER A 1 137 ? 1.235 -4.150 -6.376 1.00 96.81 137 SER A CA 1
ATOM 1007 C C . SER A 1 137 ? -0.264 -3.992 -6.078 1.00 96.81 137 SER A C 1
ATOM 1009 O O . SER A 1 137 ? -0.912 -3.027 -6.496 1.00 96.81 137 SER A O 1
ATOM 1011 N N . ARG A 1 138 ? -0.866 -4.955 -5.366 1.00 98.00 138 ARG A N 1
ATOM 1012 C CA . ARG A 1 138 ? -2.330 -5.038 -5.245 1.00 98.00 138 ARG A CA 1
ATOM 1013 C C . ARG A 1 138 ? -2.845 -5.232 -3.827 1.00 98.00 138 ARG A C 1
ATOM 1015 O O . ARG A 1 138 ? -2.295 -5.988 -3.026 1.00 98.00 138 ARG A O 1
ATOM 1022 N N . VAL A 1 139 ? -4.015 -4.642 -3.578 1.00 98.75 139 VAL A N 1
ATOM 1023 C CA . VAL A 1 139 ? -4.877 -5.007 -2.450 1.00 98.75 139 VAL A CA 1
ATOM 1024 C C . VAL A 1 139 ? -6.133 -5.694 -2.964 1.00 98.75 139 VAL A C 1
ATOM 1026 O O . VAL A 1 139 ? -6.849 -5.178 -3.824 1.00 98.75 139 VAL A O 1
ATOM 1029 N N . TYR A 1 140 ? -6.440 -6.849 -2.386 1.00 98.56 140 TYR A N 1
ATOM 1030 C CA . TYR A 1 140 ? -7.686 -7.574 -2.585 1.00 98.56 140 TYR A CA 1
ATOM 1031 C C . TYR A 1 140 ? -8.497 -7.604 -1.293 1.00 98.56 140 TYR A C 1
ATOM 1033 O O . TYR A 1 140 ? -7.951 -7.693 -0.194 1.00 98.56 140 TYR A O 1
ATOM 1041 N N . GLN A 1 141 ? -9.818 -7.617 -1.430 1.00 98.00 141 GLN A N 1
ATOM 1042 C CA . GLN A 1 141 ? -10.746 -7.904 -0.345 1.00 98.00 141 GLN A CA 1
ATOM 1043 C C . GLN A 1 141 ? -11.390 -9.272 -0.557 1.00 98.00 141 GLN A C 1
ATOM 1045 O O . GLN A 1 141 ? -11.892 -9.582 -1.637 1.00 98.00 141 GLN A O 1
ATOM 1050 N N . LEU A 1 142 ? -11.409 -10.085 0.495 1.00 97.62 142 LEU A N 1
ATOM 1051 C CA . LEU A 1 142 ? -12.123 -11.354 0.534 1.00 97.62 142 LEU A CA 1
ATOM 1052 C C . LEU A 1 142 ? -13.354 -11.208 1.430 1.00 97.62 142 LEU A C 1
ATOM 1054 O O . LEU A 1 142 ? -13.243 -10.978 2.641 1.00 97.62 142 LEU A O 1
ATOM 1058 N N . ARG A 1 143 ? -14.537 -11.364 0.830 1.00 93.00 143 ARG A N 1
ATOM 1059 C CA . ARG A 1 143 ? -15.827 -11.398 1.531 1.00 93.00 143 ARG A CA 1
ATOM 1060 C C . ARG A 1 143 ? -16.521 -12.727 1.266 1.00 93.00 143 ARG A C 1
ATOM 1062 O O . ARG A 1 143 ? -16.949 -13.004 0.149 1.00 93.00 143 ARG A O 1
ATOM 1069 N N . GLY A 1 144 ? -16.640 -13.546 2.312 1.00 90.38 144 GLY A N 1
ATOM 1070 C CA . GLY A 1 144 ? -17.072 -14.935 2.151 1.00 90.38 144 GLY A CA 1
ATOM 1071 C C . GLY A 1 144 ? -16.068 -15.686 1.278 1.00 90.38 144 GLY A C 1
ATOM 1072 O O . GLY A 1 144 ? -14.899 -15.763 1.647 1.00 90.38 144 GLY A O 1
ATOM 1073 N N . ASP A 1 145 ? -16.523 -16.155 0.117 1.00 93.38 145 ASP A N 1
ATOM 1074 C CA . ASP A 1 145 ? -15.714 -16.906 -0.853 1.00 93.38 145 ASP A CA 1
ATOM 1075 C C . ASP A 1 145 ? -15.375 -16.089 -2.116 1.00 93.38 145 ASP A C 1
ATOM 1077 O O . ASP A 1 145 ? -14.909 -16.640 -3.112 1.00 93.38 145 ASP A O 1
ATOM 1081 N N . VAL A 1 146 ? -15.630 -14.774 -2.100 1.00 95.75 146 VAL A N 1
ATOM 1082 C CA . VAL A 1 146 ? -15.396 -13.884 -3.246 1.00 95.75 146 VAL A CA 1
ATOM 1083 C C . VAL A 1 146 ? -14.181 -13.002 -2.976 1.00 95.75 146 VAL A C 1
ATOM 1085 O O . VAL A 1 146 ? -14.213 -12.161 -2.074 1.00 95.75 146 VAL A O 1
ATOM 1088 N N . LEU A 1 147 ? -13.120 -13.212 -3.760 1.00 97.06 147 LEU A N 1
ATOM 1089 C CA . LEU A 1 147 ? -11.920 -12.377 -3.781 1.00 97.06 147 LEU A CA 1
ATOM 1090 C C . LEU A 1 147 ? -12.059 -11.318 -4.880 1.00 97.06 147 LEU A C 1
ATOM 1092 O O . LEU A 1 147 ? -12.194 -11.656 -6.056 1.00 97.06 147 LEU A O 1
ATOM 1096 N N . GLU A 1 148 ? -12.011 -10.047 -4.499 1.00 96.81 148 GLU A N 1
ATOM 1097 C CA . GLU A 1 148 ? -12.140 -8.908 -5.411 1.00 96.81 148 GLU A CA 1
ATOM 1098 C C . GLU A 1 148 ? -10.915 -8.009 -5.274 1.00 96.81 148 GLU A C 1
ATOM 1100 O O . GLU A 1 148 ? -10.544 -7.638 -4.161 1.00 96.81 148 GLU A O 1
ATOM 1105 N N . GLN A 1 149 ? -10.293 -7.645 -6.396 1.00 97.31 149 GLN A N 1
ATOM 1106 C CA . GLN A 1 149 ? -9.238 -6.632 -6.395 1.00 97.31 149 GLN A CA 1
ATOM 1107 C C . GLN A 1 149 ? -9.859 -5.272 -6.068 1.00 97.31 149 GLN A C 1
ATOM 1109 O O . GLN A 1 149 ? -10.894 -4.918 -6.634 1.00 97.31 149 GLN A O 1
ATOM 1114 N N . VAL A 1 150 ? -9.249 -4.549 -5.132 1.00 98.25 150 VAL A N 1
ATOM 1115 C CA . VAL A 1 150 ? -9.671 -3.208 -4.711 1.00 98.25 150 VAL A CA 1
ATOM 1116 C C . VAL A 1 150 ? -8.917 -2.154 -5.508 1.00 98.25 150 VAL A C 1
ATOM 1118 O O . VAL A 1 150 ? -9.536 -1.232 -6.030 1.00 98.25 150 VAL A O 1
ATOM 1121 N N . THR A 1 151 ? -7.596 -2.303 -5.595 1.00 98.06 151 THR A N 1
ATOM 1122 C CA . THR A 1 151 ? -6.713 -1.351 -6.272 1.00 98.06 151 THR A CA 1
ATOM 1123 C C . THR A 1 151 ? -6.782 -1.508 -7.785 1.00 98.06 151 THR A C 1
ATOM 1125 O O . THR A 1 151 ? -7.155 -2.561 -8.305 1.00 98.06 151 THR A O 1
ATOM 1128 N N . VAL A 1 152 ? -6.395 -0.457 -8.498 1.00 96.19 152 VAL A N 1
ATOM 1129 C CA . VAL A 1 152 ? -6.188 -0.478 -9.948 1.00 96.19 152 VAL A CA 1
ATOM 1130 C C . VAL A 1 152 ? -4.693 -0.324 -10.203 1.00 96.19 152 VAL A C 1
ATOM 1132 O O . VAL A 1 152 ? -4.059 0.540 -9.601 1.00 96.19 152 VAL A O 1
ATOM 1135 N N . ASP A 1 153 ? -4.136 -1.182 -11.054 1.00 95.31 153 ASP A N 1
ATOM 1136 C CA . ASP A 1 153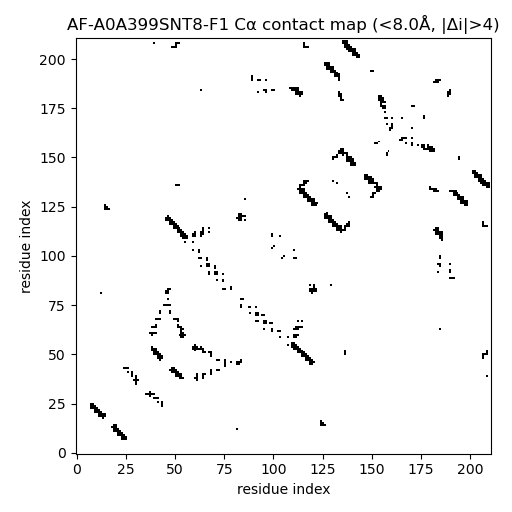 ? -2.704 -1.185 -11.345 1.00 95.31 153 ASP A CA 1
ATOM 1137 C C . ASP A 1 153 ? -2.312 0.069 -12.142 1.00 95.31 153 ASP A C 1
ATOM 1139 O O . ASP A 1 153 ? -2.948 0.421 -13.136 1.00 95.31 153 ASP A O 1
ATOM 1143 N N . HIS A 1 154 ? -1.208 0.714 -11.780 1.00 94.62 154 HIS A N 1
ATOM 1144 C CA . HIS A 1 154 ? -0.594 1.748 -12.611 1.00 94.62 154 HIS A CA 1
ATOM 1145 C C . HIS A 1 154 ? 0.333 1.098 -13.639 1.00 94.62 154 HIS A C 1
ATOM 1147 O O . HIS A 1 154 ? 1.553 1.111 -13.481 1.00 94.62 154 HIS A O 1
ATOM 1153 N N . SER A 1 155 ? -0.249 0.499 -14.681 1.00 93.88 155 SER A N 1
ATOM 1154 C CA . SER A 1 155 ? 0.483 -0.187 -15.750 1.00 93.88 155 SER A CA 1
ATOM 1155 C C . SER A 1 155 ? -0.053 0.137 -17.142 1.00 93.88 155 SER A C 1
ATOM 1157 O O . SER A 1 155 ? -1.225 0.471 -17.334 1.00 93.88 155 SER A O 1
ATOM 1159 N N . VAL A 1 156 ? 0.804 -0.018 -18.154 1.00 93.38 156 VAL A N 1
ATOM 1160 C CA . VAL A 1 156 ? 0.449 0.223 -19.563 1.00 93.38 156 VAL A CA 1
ATOM 1161 C C . VAL A 1 156 ? -0.710 -0.675 -20.000 1.00 93.38 156 VAL A C 1
ATOM 1163 O O . VAL A 1 156 ? -1.591 -0.256 -20.752 1.00 93.38 156 VAL A O 1
ATOM 1166 N N . VAL A 1 157 ? -0.737 -1.921 -19.523 1.00 94.56 157 VAL A N 1
ATOM 1167 C CA . VAL A 1 157 ? -1.810 -2.864 -19.856 1.00 94.56 157 VAL A CA 1
ATOM 1168 C C . VAL A 1 157 ? -3.129 -2.483 -19.194 1.00 94.56 157 VAL A C 1
ATOM 1170 O O . VAL A 1 157 ? -4.173 -2.639 -19.829 1.00 94.56 157 VAL A O 1
ATOM 1173 N N . GLN A 1 158 ? -3.098 -1.924 -17.980 1.00 94.38 158 GLN A N 1
ATOM 1174 C CA . GLN A 1 158 ? -4.296 -1.406 -17.327 1.00 94.38 158 GLN A CA 1
ATOM 1175 C C . GLN A 1 158 ? -4.862 -0.204 -18.096 1.00 94.38 158 GLN A C 1
ATOM 1177 O O . GLN A 1 158 ? -6.053 -0.186 -18.398 1.00 94.38 158 GLN A O 1
ATOM 1182 N N . GLU A 1 159 ? -4.013 0.715 -18.567 1.00 93.88 159 GLU A N 1
ATOM 1183 C CA . GLU A 1 159 ? -4.449 1.824 -19.431 1.00 93.88 159 GLU A CA 1
ATOM 1184 C C . GLU A 1 159 ? -5.088 1.332 -20.744 1.00 93.88 159 GLU A C 1
ATOM 1186 O O . GLU A 1 159 ? -6.064 1.908 -21.238 1.00 93.88 159 GLU A O 1
ATOM 1191 N N . MET A 1 160 ? -4.578 0.239 -21.325 1.00 94.38 160 MET A N 1
ATOM 1192 C CA . MET A 1 160 ? -5.192 -0.383 -22.504 1.00 94.38 160 MET A CA 1
ATOM 1193 C C . MET A 1 160 ? -6.556 -1.013 -22.195 1.00 94.38 160 MET A C 1
ATOM 1195 O O . MET A 1 160 ? -7.442 -0.968 -23.057 1.00 94.38 160 MET A O 1
ATOM 1199 N N . VAL A 1 161 ? -6.728 -1.602 -21.007 1.00 94.94 161 VAL A N 1
ATOM 1200 C CA . VAL A 1 161 ? -8.018 -2.134 -20.539 1.00 94.94 161 VAL A CA 1
ATOM 1201 C C . VAL A 1 161 ? -9.021 -0.999 -20.359 1.00 94.94 161 VAL A C 1
ATOM 1203 O O . VAL A 1 161 ? -10.124 -1.077 -20.902 1.00 94.94 161 VAL A O 1
ATOM 1206 N N . ASP A 1 162 ? -8.625 0.077 -19.683 1.00 93.50 162 ASP A N 1
ATOM 1207 C CA . ASP A 1 162 ? -9.488 1.232 -19.411 1.00 93.50 162 ASP A CA 1
ATOM 1208 C C . ASP A 1 162 ? -9.903 1.949 -20.704 1.00 93.50 162 ASP A C 1
ATOM 1210 O O . ASP A 1 162 ? -11.047 2.382 -20.856 1.00 93.50 162 ASP A O 1
ATOM 1214 N N . ALA A 1 163 ? -9.010 1.987 -21.698 1.00 94.38 163 ALA A N 1
ATOM 1215 C CA . ALA A 1 163 ? -9.304 2.485 -23.041 1.00 94.38 163 ALA A CA 1
ATOM 1216 C C . ALA A 1 163 ? -10.150 1.517 -23.900 1.00 94.38 163 ALA A C 1
ATOM 1218 O O . ALA A 1 163 ? -10.425 1.817 -25.066 1.00 94.38 163 ALA A O 1
ATOM 1219 N N . GLY A 1 164 ? -10.525 0.344 -23.376 1.00 94.44 164 GLY A N 1
ATOM 1220 C CA . GLY A 1 164 ? -11.294 -0.684 -24.083 1.00 94.44 164 GLY A CA 1
ATOM 1221 C C . GLY A 1 164 ? -10.547 -1.343 -25.247 1.00 94.44 164 GLY A C 1
ATOM 1222 O O . GLY A 1 164 ? -11.177 -1.942 -26.121 1.00 94.44 164 GLY A O 1
ATOM 1223 N N . ARG A 1 165 ? -9.213 -1.217 -25.300 1.00 94.88 165 ARG A N 1
ATOM 1224 C CA . ARG A 1 165 ? -8.372 -1.782 -26.371 1.00 94.88 165 ARG A CA 1
ATOM 1225 C C . ARG A 1 165 ? -8.132 -3.273 -26.185 1.00 94.88 165 ARG A C 1
ATOM 1227 O O . ARG A 1 165 ? -8.035 -3.999 -27.172 1.00 94.88 165 ARG A O 1
ATOM 1234 N N . ILE A 1 166 ? -8.042 -3.715 -24.934 1.00 94.25 166 ILE A N 1
ATOM 1235 C CA . ILE A 1 166 ? -7.913 -5.121 -24.554 1.00 94.25 166 ILE A CA 1
ATOM 1236 C C . ILE A 1 166 ? -8.868 -5.438 -23.401 1.00 94.25 166 ILE A C 1
ATOM 1238 O O . ILE A 1 166 ? -9.352 -4.559 -22.697 1.00 94.25 166 ILE A O 1
ATOM 1242 N N . THR A 1 167 ? -9.153 -6.718 -23.208 1.00 93.06 167 THR A N 1
ATOM 1243 C CA . THR A 1 167 ? -9.874 -7.227 -22.038 1.00 93.06 167 THR A CA 1
ATOM 1244 C C . THR A 1 167 ? -8.899 -7.518 -20.900 1.00 93.06 167 THR A C 1
ATOM 1246 O O . THR A 1 167 ? -7.721 -7.774 -21.141 1.00 93.06 167 THR A O 1
ATOM 1249 N N . ARG A 1 168 ? -9.393 -7.586 -19.659 1.00 86.75 168 ARG A N 1
ATOM 1250 C CA . ARG A 1 168 ? -8.570 -7.963 -18.496 1.00 86.75 168 ARG A CA 1
ATOM 1251 C C . ARG A 1 168 ? -7.855 -9.308 -18.680 1.00 86.75 168 ARG A C 1
ATOM 1253 O O . ARG A 1 168 ? -6.665 -9.413 -18.443 1.00 86.75 168 ARG A O 1
ATOM 1260 N N . ALA A 1 169 ? -8.549 -10.300 -19.239 1.00 89.44 169 ALA A N 1
ATOM 1261 C CA . ALA A 1 169 ? -7.957 -11.607 -19.535 1.00 89.44 169 ALA A CA 1
ATOM 1262 C C . ALA A 1 169 ? -6.842 -11.560 -20.602 1.00 89.44 169 ALA A C 1
ATOM 1264 O O . ALA A 1 169 ? -6.009 -12.463 -20.667 1.00 89.44 169 ALA A O 1
ATOM 1265 N N . GLN A 1 170 ? -6.845 -10.545 -21.474 1.00 91.00 170 GLN A N 1
ATOM 1266 C CA . GLN A 1 170 ? -5.756 -10.305 -22.423 1.00 91.00 170 GLN A CA 1
ATOM 1267 C C . GLN A 1 170 ? -4.584 -9.573 -21.763 1.00 91.00 170 GLN A C 1
ATOM 1269 O O . GLN A 1 170 ? -3.446 -9.879 -22.108 1.00 91.00 170 GLN A O 1
ATOM 1274 N N . ALA A 1 171 ? -4.850 -8.661 -20.820 1.00 89.75 171 ALA A N 1
ATOM 1275 C CA . ALA A 1 171 ? -3.818 -7.955 -20.060 1.00 89.75 171 ALA A CA 1
ATOM 1276 C C . ALA A 1 171 ? -2.898 -8.931 -19.306 1.00 89.75 171 ALA A C 1
ATOM 1278 O O . ALA A 1 171 ? -1.684 -8.827 -19.441 1.00 89.75 171 ALA A O 1
ATOM 1279 N N . ASP A 1 172 ? -3.464 -9.964 -18.665 1.00 84.62 172 ASP A N 1
ATOM 1280 C CA . ASP A 1 172 ? -2.722 -10.997 -17.910 1.00 84.62 172 ASP A CA 1
ATOM 1281 C C . ASP A 1 172 ? -1.653 -11.751 -18.729 1.00 84.62 172 ASP A C 1
ATOM 1283 O O . ASP A 1 172 ? -0.806 -12.453 -18.180 1.00 84.62 172 ASP A O 1
ATOM 1287 N N . ARG A 1 173 ? -1.729 -11.696 -20.064 1.00 89.06 173 ARG A N 1
ATOM 1288 C CA . ARG A 1 173 ? -0.814 -12.399 -20.982 1.00 89.06 173 ARG A CA 1
ATOM 1289 C C . ARG A 1 173 ? -0.130 -11.451 -21.958 1.00 89.06 173 ARG A C 1
ATOM 1291 O O . ARG A 1 173 ? 0.450 -11.908 -22.947 1.00 89.06 173 ARG A O 1
ATOM 1298 N N . HIS A 1 174 ? -0.262 -10.150 -21.738 1.00 91.44 174 HIS A N 1
ATOM 1299 C CA . HIS A 1 174 ? 0.268 -9.149 -22.640 1.00 91.44 174 HIS A CA 1
ATOM 1300 C C . HIS A 1 174 ? 1.794 -9.050 -22.468 1.00 91.44 174 HIS A C 1
ATOM 1302 O O . HIS A 1 174 ? 2.277 -9.089 -21.337 1.00 91.44 174 HIS A O 1
ATOM 1308 N N . PRO A 1 175 ? 2.577 -8.920 -23.556 1.00 90.38 175 PRO A N 1
ATOM 1309 C CA . PRO A 1 175 ? 4.038 -8.814 -23.469 1.00 90.38 175 PRO A CA 1
ATOM 1310 C C . PRO A 1 175 ? 4.509 -7.613 -22.637 1.00 90.38 175 PRO A C 1
ATOM 1312 O O . PRO A 1 175 ? 5.556 -7.686 -22.005 1.00 90.38 175 PRO A O 1
ATOM 1315 N N . ASP A 1 176 ? 3.706 -6.549 -22.604 1.00 90.50 176 ASP A N 1
ATOM 1316 C CA . ASP A 1 176 ? 3.976 -5.326 -21.839 1.00 90.50 176 ASP A CA 1
ATOM 1317 C C . ASP A 1 176 ? 3.388 -5.365 -20.413 1.00 90.50 176 ASP A C 1
ATOM 1319 O O . ASP A 1 176 ? 3.211 -4.320 -19.794 1.00 90.50 176 ASP A O 1
ATOM 1323 N N . GLY A 1 177 ? 3.045 -6.554 -19.898 1.00 85.56 177 GLY A N 1
ATOM 1324 C CA . GLY A 1 177 ? 2.406 -6.730 -18.586 1.00 85.56 177 GLY A CA 1
ATOM 1325 C C . GLY A 1 177 ? 3.204 -6.164 -17.412 1.00 85.56 177 GLY A C 1
ATOM 1326 O O . GLY A 1 177 ? 2.602 -5.723 -16.446 1.00 85.56 177 GLY A O 1
ATOM 1327 N N . ASN A 1 178 ? 4.530 -6.100 -17.547 1.00 84.38 178 ASN A N 1
ATOM 1328 C CA . ASN A 1 178 ? 5.440 -5.648 -16.491 1.00 84.38 178 ASN A CA 1
ATOM 1329 C C . ASN A 1 178 ? 5.838 -4.167 -16.645 1.00 84.38 178 ASN A C 1
ATOM 1331 O O . ASN A 1 178 ? 6.811 -3.722 -16.039 1.00 84.38 178 ASN A O 1
ATOM 1335 N N . ILE A 1 179 ? 5.186 -3.414 -17.541 1.00 90.38 179 ILE A N 1
ATOM 1336 C CA . ILE A 1 179 ? 5.494 -1.993 -17.741 1.00 90.38 179 ILE A CA 1
ATOM 1337 C C . ILE A 1 179 ? 4.567 -1.161 -16.860 1.00 90.38 179 ILE A C 1
ATOM 1339 O O . ILE A 1 179 ? 3.409 -0.912 -17.213 1.00 90.38 179 ILE A O 1
ATOM 1343 N N . ILE A 1 180 ? 5.106 -0.702 -15.735 1.00 91.31 180 ILE A N 1
ATOM 1344 C CA . ILE A 1 180 ? 4.422 0.215 -14.827 1.00 91.31 180 ILE A CA 1
ATOM 1345 C C . ILE A 1 180 ? 4.488 1.661 -15.330 1.00 91.31 180 ILE A C 1
ATOM 1347 O O . ILE A 1 180 ? 5.435 2.066 -16.008 1.00 91.31 180 ILE A O 1
ATOM 1351 N N . THR A 1 181 ? 3.470 2.448 -14.998 1.00 91.12 181 THR A N 1
ATOM 1352 C CA . THR A 1 181 ? 3.335 3.860 -15.387 1.00 91.12 181 THR A CA 1
ATOM 1353 C C . THR A 1 181 ? 3.502 4.818 -14.214 1.00 91.12 181 THR A C 1
ATOM 1355 O O . THR A 1 181 ? 3.712 6.010 -14.437 1.00 91.12 181 THR A O 1
ATOM 1358 N N . ARG A 1 182 ? 3.465 4.314 -12.971 1.00 92.44 182 ARG A N 1
ATOM 1359 C CA . ARG A 1 182 ? 3.773 5.083 -11.757 1.00 92.44 182 ARG A CA 1
ATOM 1360 C C . ARG A 1 182 ? 4.543 4.237 -10.750 1.00 92.44 182 ARG A C 1
ATOM 1362 O O . ARG A 1 182 ? 4.235 3.062 -10.573 1.00 92.44 182 ARG A O 1
ATOM 1369 N N . ALA A 1 183 ? 5.484 4.874 -10.065 1.00 92.88 183 ALA A N 1
ATOM 1370 C CA . ALA A 1 183 ? 6.218 4.322 -8.937 1.00 92.88 183 ALA A CA 1
ATOM 1371 C C . ALA A 1 183 ? 6.821 5.451 -8.100 1.00 92.88 183 ALA A C 1
ATOM 1373 O O . ALA A 1 183 ? 7.171 6.504 -8.632 1.00 92.88 183 ALA A O 1
ATOM 1374 N N . VAL A 1 184 ? 7.007 5.195 -6.810 1.00 93.00 184 VAL A N 1
ATOM 1375 C CA . VAL A 1 184 ? 7.678 6.119 -5.896 1.00 93.00 184 VAL A CA 1
ATOM 1376 C C . VAL A 1 184 ? 9.165 6.178 -6.249 1.00 93.00 184 VAL A C 1
ATOM 1378 O O . VAL A 1 184 ? 9.788 5.151 -6.509 1.00 93.00 184 VAL A O 1
ATOM 1381 N N . GLY A 1 185 ? 9.736 7.383 -6.288 1.00 88.06 185 GLY A N 1
ATOM 1382 C CA . GLY A 1 185 ? 11.146 7.615 -6.634 1.00 88.06 185 GLY A CA 1
ATOM 1383 C C . GLY A 1 185 ? 11.420 7.778 -8.135 1.00 88.06 185 GLY A C 1
ATOM 1384 O O . GLY A 1 185 ? 12.441 8.362 -8.498 1.00 88.06 185 GLY A O 1
ATOM 1385 N N . VAL A 1 186 ? 10.487 7.373 -9.010 1.00 83.62 186 VAL A N 1
ATOM 1386 C CA . VAL A 1 186 ? 10.614 7.511 -10.471 1.00 83.62 186 VAL A CA 1
ATOM 1387 C C . VAL A 1 186 ? 9.674 8.591 -11.006 1.00 83.62 186 VAL A C 1
ATOM 1389 O O . VAL A 1 186 ? 8.453 8.462 -10.979 1.00 83.62 186 VAL A O 1
ATOM 1392 N N . GLY A 1 187 ? 10.259 9.653 -11.565 1.00 76.12 187 GLY A N 1
ATOM 1393 C CA . GLY A 1 187 ? 9.508 10.808 -12.063 1.00 76.12 187 GLY A CA 1
ATOM 1394 C C . GLY A 1 187 ? 8.948 11.678 -10.933 1.00 76.12 187 GLY A C 1
ATOM 1395 O O . GLY A 1 187 ? 9.534 11.753 -9.856 1.00 76.12 187 GLY A O 1
ATOM 1396 N N . ASP A 1 188 ? 7.823 12.344 -11.199 1.00 64.25 188 ASP A N 1
ATOM 1397 C CA . ASP A 1 188 ? 7.156 13.258 -10.255 1.00 64.25 188 ASP A CA 1
ATOM 1398 C C . ASP A 1 188 ? 5.965 12.598 -9.521 1.00 64.25 188 ASP A C 1
ATOM 1400 O O . ASP A 1 188 ? 5.186 13.280 -8.863 1.00 64.25 188 ASP A O 1
ATOM 1404 N N . ALA A 1 189 ? 5.773 11.280 -9.660 1.00 61.22 189 ALA A N 1
ATOM 1405 C CA . ALA A 1 189 ? 4.577 10.586 -9.180 1.00 61.22 189 ALA A CA 1
ATOM 1406 C C . ALA A 1 189 ? 4.766 9.992 -7.769 1.00 61.22 189 ALA A C 1
ATOM 1408 O O . ALA A 1 189 ? 5.083 8.812 -7.630 1.00 61.22 189 ALA A O 1
ATOM 1409 N N . SER A 1 190 ? 4.537 10.795 -6.726 1.00 68.25 190 SER A N 1
ATOM 1410 C CA . SER A 1 190 ? 4.376 10.321 -5.335 1.00 68.25 190 SER A CA 1
ATOM 1411 C C . SER A 1 190 ? 2.914 10.259 -4.870 1.00 68.25 190 SER A C 1
ATOM 1413 O O . SER A 1 190 ? 2.636 9.756 -3.784 1.00 68.25 190 SER A O 1
ATOM 1415 N N . GLU A 1 191 ? 1.969 10.714 -5.697 1.00 88.12 191 GLU A N 1
ATOM 1416 C CA . GLU A 1 191 ? 0.541 10.721 -5.368 1.00 88.12 191 GLU A CA 1
ATOM 1417 C C . GLU A 1 191 ? -0.054 9.305 -5.414 1.00 88.12 191 GLU A C 1
ATOM 1419 O O . GLU A 1 191 ? -0.000 8.616 -6.443 1.00 88.12 191 GLU A O 1
ATOM 1424 N N . ALA A 1 192 ? -0.641 8.883 -4.292 1.00 94.62 192 ALA A N 1
ATOM 1425 C CA . ALA A 1 192 ? -1.311 7.598 -4.170 1.00 94.62 192 ALA A CA 1
ATOM 1426 C C . ALA A 1 192 ? -2.786 7.698 -4.569 1.00 94.62 192 ALA A C 1
ATOM 1428 O O . ALA A 1 192 ? -3.480 8.662 -4.247 1.00 94.62 192 ALA A O 1
ATOM 1429 N N . ASP A 1 193 ? -3.294 6.655 -5.219 1.00 96.88 193 ASP A N 1
ATOM 1430 C CA . ASP A 1 193 ? -4.733 6.491 -5.407 1.00 96.88 193 ASP A CA 1
ATOM 1431 C C . ASP A 1 193 ? -5.335 5.878 -4.128 1.00 96.88 193 ASP A C 1
ATOM 1433 O O . ASP A 1 193 ? -4.715 5.000 -3.521 1.00 96.88 193 ASP A O 1
ATOM 1437 N N . TYR A 1 194 ? -6.545 6.298 -3.730 1.00 97.94 194 TYR A N 1
ATOM 1438 C CA . TYR A 1 194 ? -7.190 5.854 -2.485 1.00 97.94 194 TYR A CA 1
ATOM 1439 C C . TYR A 1 194 ? -8.573 5.225 -2.687 1.00 97.94 194 TYR A C 1
ATOM 1441 O O . TYR A 1 194 ? -9.412 5.718 -3.444 1.00 97.94 194 TYR A O 1
ATOM 1449 N N . TRP A 1 195 ? -8.864 4.190 -1.895 1.00 98.38 195 TRP A N 1
ATOM 1450 C CA . TRP A 1 195 ? -10.183 3.564 -1.786 1.00 98.38 195 TRP A CA 1
ATOM 1451 C C . TRP A 1 195 ? -10.573 3.392 -0.324 1.00 98.38 195 TRP A C 1
ATOM 1453 O O . TRP A 1 195 ? -9.791 2.915 0.494 1.00 98.38 195 TRP A O 1
ATOM 1463 N N . LEU A 1 196 ? -11.820 3.720 0.008 1.00 97.88 196 LEU A N 1
ATOM 1464 C CA . LEU A 1 196 ? -1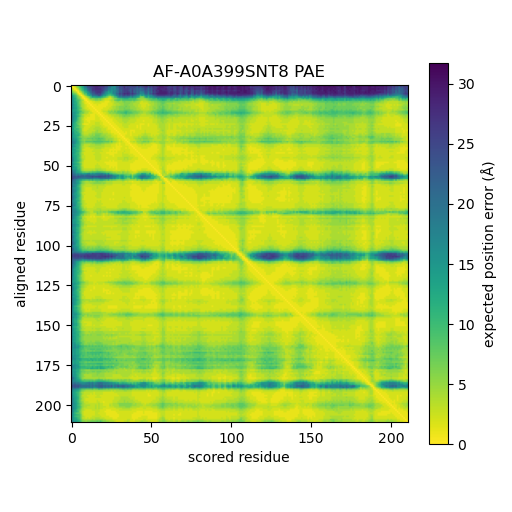2.325 3.605 1.372 1.00 97.88 196 LEU A CA 1
ATOM 1465 C C . LEU A 1 196 ? -13.261 2.399 1.504 1.00 97.88 196 LEU A C 1
ATOM 1467 O O . LEU A 1 196 ? -14.316 2.343 0.867 1.00 97.88 196 LEU A O 1
ATOM 1471 N N . LEU A 1 197 ? -12.899 1.439 2.357 1.00 97.44 197 LEU A N 1
ATOM 1472 C CA . LEU A 1 197 ? -13.671 0.215 2.583 1.00 97.44 197 LEU A CA 1
ATOM 1473 C C . LEU A 1 197 ? -14.220 0.173 4.013 1.00 97.44 197 LEU A C 1
ATOM 1475 O O . LEU A 1 197 ? -13.442 0.269 4.962 1.00 97.44 197 LEU A O 1
ATOM 1479 N N . PRO A 1 198 ? -15.538 0.001 4.222 1.00 96.50 198 PRO A N 1
ATOM 1480 C CA . PRO A 1 198 ? -16.083 -0.119 5.569 1.00 96.50 198 PRO A CA 1
ATOM 1481 C C . PRO A 1 198 ? -15.554 -1.382 6.250 1.00 96.50 198 PRO A C 1
ATOM 1483 O O . PRO A 1 198 ? -15.592 -2.474 5.676 1.00 96.50 198 PRO A O 1
ATOM 1486 N N . VAL A 1 199 ? -15.113 -1.257 7.503 1.00 95.69 199 VAL A N 1
ATOM 1487 C CA . VAL A 1 199 ? -14.712 -2.426 8.290 1.00 95.69 199 VAL A CA 1
ATOM 1488 C C . VAL A 1 199 ? -15.957 -3.221 8.666 1.00 95.69 199 VAL A C 1
ATOM 1490 O O . VAL A 1 199 ? -16.834 -2.757 9.398 1.00 95.69 199 VAL A O 1
ATOM 1493 N N . THR A 1 200 ? -16.025 -4.457 8.179 1.00 93.25 200 THR A N 1
ATOM 1494 C CA . THR A 1 200 ? -17.084 -5.412 8.512 1.00 93.25 200 THR A CA 1
ATOM 1495 C C . THR A 1 200 ? -16.493 -6.676 9.112 1.00 93.25 200 THR A C 1
ATOM 1497 O O . THR A 1 200 ? -15.389 -7.085 8.753 1.00 93.25 200 THR A O 1
ATOM 1500 N N . ALA A 1 201 ? -17.246 -7.348 9.984 1.00 91.25 201 ALA A N 1
ATOM 1501 C CA . ALA A 1 201 ? -16.823 -8.628 10.537 1.00 91.25 201 ALA A CA 1
ATOM 1502 C C . ALA A 1 201 ? -16.468 -9.623 9.418 1.00 91.25 201 ALA A C 1
ATOM 1504 O O . ALA A 1 201 ? -17.206 -9.751 8.442 1.00 91.25 201 ALA A O 1
ATOM 1505 N N . ARG A 1 202 ? -15.362 -10.354 9.603 1.00 91.75 202 ARG A N 1
ATOM 1506 C CA . ARG A 1 202 ? -14.836 -11.367 8.666 1.00 91.75 202 ARG A CA 1
ATOM 1507 C C . ARG A 1 202 ? -14.316 -10.830 7.325 1.00 91.75 202 ARG A C 1
ATOM 1509 O O . ARG A 1 202 ? -13.943 -11.651 6.491 1.00 91.75 202 ARG A O 1
ATOM 1516 N N . LEU A 1 203 ? -14.257 -9.512 7.120 1.00 94.19 203 LEU A N 1
ATOM 1517 C CA . LEU A 1 203 ? -13.502 -8.941 6.005 1.00 94.19 203 LEU A CA 1
ATOM 1518 C C . LEU A 1 203 ? -12.026 -9.316 6.164 1.00 94.19 203 LEU A C 1
ATOM 1520 O O . LEU A 1 203 ? -11.461 -9.145 7.243 1.00 94.19 203 LEU A O 1
ATOM 1524 N N . ARG A 1 204 ? -11.415 -9.820 5.093 1.00 96.75 204 ARG A N 1
ATOM 1525 C CA . ARG A 1 204 ? -9.970 -10.048 5.023 1.00 96.75 204 ARG A CA 1
ATOM 1526 C C . ARG A 1 204 ? -9.406 -9.236 3.874 1.00 96.75 204 ARG A C 1
ATOM 1528 O O . ARG A 1 204 ? -10.005 -9.219 2.800 1.00 96.75 204 ARG A O 1
ATOM 1535 N N . LEU A 1 205 ? -8.271 -8.598 4.112 1.00 98.25 205 LEU A N 1
ATOM 1536 C CA . LEU A 1 205 ? -7.483 -7.969 3.066 1.00 98.25 205 LEU A CA 1
ATOM 1537 C C . LEU A 1 205 ? -6.286 -8.864 2.746 1.00 98.25 205 LEU A C 1
ATOM 1539 O O . LEU A 1 205 ? -5.719 -9.485 3.645 1.00 98.25 205 LEU A O 1
ATOM 1543 N N . LEU A 1 206 ? -5.938 -8.939 1.468 1.00 98.44 206 LEU A N 1
ATOM 1544 C CA . LEU A 1 206 ? -4.667 -9.465 0.986 1.00 98.44 206 LEU A CA 1
ATOM 1545 C C . LEU A 1 206 ? -3.927 -8.295 0.348 1.00 98.44 206 LEU A C 1
ATOM 1547 O O . LEU A 1 206 ? -4.456 -7.693 -0.580 1.00 98.44 206 LEU A O 1
ATOM 1551 N N . VAL A 1 207 ? -2.743 -7.990 0.862 1.00 98.56 207 VAL A N 1
ATOM 1552 C CA . VAL A 1 207 ? -1.826 -6.973 0.338 1.00 98.56 207 VAL A CA 1
ATOM 1553 C C . VAL A 1 207 ? -0.627 -7.735 -0.221 1.00 98.56 207 VAL A C 1
ATOM 1555 O O . VAL A 1 207 ? -0.064 -8.558 0.504 1.00 98.56 207 VAL A O 1
ATOM 1558 N N . CYS A 1 208 ? -0.284 -7.544 -1.493 1.00 98.25 208 CYS A N 1
ATOM 1559 C CA . CYS A 1 208 ? 0.781 -8.304 -2.152 1.00 98.25 208 CYS A CA 1
ATOM 1560 C C . CYS A 1 208 ? 1.501 -7.493 -3.239 1.00 98.25 208 CYS A C 1
ATOM 1562 O O . CYS A 1 208 ? 0.906 -6.585 -3.823 1.00 98.25 208 CYS A O 1
ATOM 1564 N N . SER A 1 209 ? 2.752 -7.869 -3.515 1.00 96.81 209 SER A N 1
ATOM 1565 C CA . SER A 1 209 ? 3.480 -7.511 -4.739 1.00 96.81 209 SER A CA 1
ATOM 1566 C C . SER A 1 209 ? 2.897 -8.246 -5.959 1.00 96.81 209 SER A C 1
ATOM 1568 O O . SER A 1 209 ? 1.887 -8.956 -5.841 1.00 96.81 209 SER A O 1
ATOM 1570 N N . ASP A 1 210 ? 3.473 -8.033 -7.144 1.00 92.50 210 ASP A N 1
ATOM 1571 C CA . ASP A 1 210 ? 3.026 -8.656 -8.399 1.00 92.50 210 ASP A CA 1
ATOM 1572 C C . ASP A 1 210 ? 3.500 -10.124 -8.574 1.00 92.50 210 ASP A C 1
ATOM 1574 O O . ASP A 1 210 ? 2.960 -10.842 -9.428 1.00 92.50 210 ASP A O 1
ATOM 1578 N N . GLY A 1 211 ? 4.477 -10.558 -7.761 1.00 90.62 211 GLY A N 1
ATOM 1579 C CA . GLY A 1 211 ? 5.216 -11.829 -7.850 1.00 90.62 211 GLY A CA 1
ATOM 1580 C C . GLY A 1 211 ? 4.554 -13.109 -7.334 1.00 90.62 211 GLY A C 1
ATOM 1581 O O . GLY A 1 211 ? 3.537 -13.072 -6.604 1.00 90.62 211 GLY A O 1
#

Mean predicted aligned error: 5.22 Å

Organism: NCBI:txid2301718

pLDDT: mean 90.63, std 12.33, range [31.05, 98.75]

Solvent-accessible surface area (backbone atoms only — not comparable to full-atom values): 11657 Å² total; per-residue (Å²): 134,90,78,88,79,90,78,61,60,68,50,78,44,76,43,84,84,71,49,76,48,75,48,70,52,87,86,85,86,77,50,69,93,78,54,95,64,62,26,67,28,74,37,86,47,79,21,34,36,35,30,17,40,27,34,32,82,87,79,28,6,39,49,24,6,42,34,38,40,52,32,49,47,56,56,27,70,68,25,82,83,54,42,39,66,75,78,54,52,48,61,23,39,53,51,16,38,52,48,36,48,67,75,59,35,90,83,47,83,57,28,14,15,24,37,17,28,35,30,32,23,68,60,92,73,36,58,26,34,44,30,38,36,30,13,56,32,37,35,31,40,34,55,88,93,47,79,41,74,71,60,76,51,29,25,56,40,47,54,34,34,76,69,68,75,42,50,70,82,50,34,83,72,37,92,56,57,84,39,64,76,38,21,36,54,39,83,90,44,54,78,61,50,78,48,83,41,77,68,52,91,80,60,42,76,48,68,40,58,80,122

Sequence (211 aa):
MTAIGPDVPETSLVLPDGRTLVLGWASMTDRGLRRDHNEDSVLAAVPYFAVADGMGGHAAGDVASDAVIRRLAEEQERAESGFADPEGVEPALDLAVGDIREETGDLELHAGTTVTGACLTLVSDRPYWAVFNVGDSRVYQLRGDVLEQVTVDHSVVQEMVDAGRITRAQADRHPDGNIITRAVGVGDASEADYWLLPVTARLRLLVCSDG

Secondary structure (DSSP, 8-state):
-----S---EEEEE-TTSPEEEEE-------TTT-SS--EEEEEETTEEEEEEEESTTTTHHHHHHHHHHHHHHHHHH-TTS---GGGHHHHHHHHHHHHHHHH-TT-TT-EEEEEEEEEEEETTEEEEEEEEESS-EEEEEETTEEEE-S---BHHHHHHHTTSS-HHHHTT-TTTT-BS-BBTBTT--PPEEEEEE--TT-EEEEE---

Radius of gyration: 17.43 Å; Cα contacts (8 Å, |Δi|>4): 448; chains: 1; bounding box: 43×36×49 Å

InterPro domains:
  IPR001932 PPM-type phosphatase-like domain [PF00481] (32-159)
  IPR001932 PPM-type phosphatase-like domain [PS51746] (24-211)
  IPR001932 PPM-type phosphatase-like domain [SM00332] (14-204)
  IPR001932 PPM-type phosphatase-like domain [cd00143] (26-211)
  IPR015655 Protein phosphatase 2C [PTHR47992] (24-171)
  IPR036457 PPM-type phosphatase-like domain superfamily [G3DSA:3.60.40.10] (19-211)
  IPR036457 PPM-type phosphatase-like domain superfamily [SSF81606] (23-211)